Protein AF-A0AAW0LI23-F1 (afdb_monomer_lite)

Foldseek 3Di:
DVVCVVLVVLQLVAQDQPPDADEAEDCDDDDPVCPPPDSSGHHYDYFDDLVPFPLSVLAPAVVLLSLLCVLLCRVVVVDPPDFKDKAADSNEHDPPVVVCVVPVVDDLVDWAKEAADAPDPVRCVVAHRFFHDRNLIIMTRPVNSNVCNVCVSVLCNVPSPDNHNRNSVVSVCVVVVYTYDYDPSRYHPDPPPDPDPPPPDDDDDDDDDDDDDDPPDDDDPPDPDD

Organism: Quercus suber (NCBI:txid58331)

Structure (mmCIF, N/CA/C/O backbone):
data_AF-A0AAW0LI23-F1
#
_entry.id   AF-A0AAW0LI23-F1
#
loop_
_atom_site.group_PDB
_atom_site.id
_atom_site.type_symbol
_atom_site.label_atom_id
_atom_site.label_alt_id
_atom_site.label_comp_id
_atom_site.label_asym_id
_atom_site.label_entity_id
_atom_site.label_seq_id
_atom_site.pdbx_PDB_ins_code
_atom_site.Cartn_x
_atom_site.Cartn_y
_atom_site.Cartn_z
_atom_site.occupancy
_atom_site.B_iso_or_equiv
_atom_site.auth_seq_id
_atom_site.auth_comp_id
_atom_site.auth_asym_id
_atom_site.auth_atom_id
_atom_site.pdbx_PDB_model_num
ATOM 1 N N . MET A 1 1 ? 3.146 11.156 12.472 1.00 83.75 1 MET A N 1
ATOM 2 C CA . MET A 1 1 ? 2.238 11.847 13.425 1.00 83.75 1 MET A CA 1
ATOM 3 C C . MET A 1 1 ? 1.852 13.271 13.032 1.00 83.75 1 MET A C 1
ATOM 5 O O . MET A 1 1 ? 0.697 13.605 13.239 1.00 83.75 1 MET A O 1
ATOM 9 N N . LYS A 1 2 ? 2.737 14.099 12.439 1.00 85.19 2 LYS A N 1
ATOM 10 C CA . LYS A 1 2 ? 2.360 15.461 11.989 1.00 85.19 2 LYS A CA 1
ATOM 11 C C . LYS A 1 2 ? 1.142 15.464 11.045 1.00 85.19 2 LYS A C 1
ATOM 13 O O . LYS A 1 2 ? 0.209 16.220 11.271 1.00 85.19 2 LYS A O 1
ATOM 18 N N . ALA A 1 3 ? 1.137 14.588 10.035 1.00 87.06 3 ALA A N 1
ATOM 19 C CA . ALA A 1 3 ? 0.035 14.475 9.073 1.00 87.06 3 ALA A CA 1
ATOM 20 C C . ALA A 1 3 ? -1.258 13.928 9.706 1.00 87.06 3 ALA A C 1
ATOM 22 O O . ALA A 1 3 ? -2.328 14.498 9.500 1.00 87.06 3 ALA A O 1
ATOM 23 N N . TRP A 1 4 ? -1.142 12.898 10.555 1.00 89.06 4 TRP A N 1
ATOM 24 C CA . TRP A 1 4 ? -2.273 12.250 11.232 1.00 89.06 4 TRP A CA 1
ATOM 25 C C . TRP A 1 4 ? -3.215 13.240 11.928 1.00 89.06 4 TRP A C 1
ATOM 27 O O . TRP A 1 4 ? -4.426 13.149 11.753 1.00 89.06 4 TRP A O 1
ATOM 37 N N . LYS A 1 5 ? -2.669 14.247 12.626 1.00 89.19 5 LYS A N 1
ATOM 38 C CA . LYS A 1 5 ? -3.448 15.308 13.291 1.00 89.19 5 LYS A CA 1
ATOM 39 C C . LYS A 1 5 ? -4.482 15.972 12.376 1.00 89.19 5 LYS A C 1
ATOM 41 O O . LYS A 1 5 ? -5.559 16.340 12.829 1.00 89.19 5 LYS A O 1
ATOM 46 N N . HIS A 1 6 ? -4.141 16.136 11.101 1.00 91.44 6 HIS A N 1
ATOM 47 C CA . HIS A 1 6 ? -4.952 16.848 10.116 1.00 91.44 6 HIS A CA 1
ATOM 48 C C . HIS A 1 6 ? -5.721 15.918 9.176 1.00 91.44 6 HIS A C 1
ATOM 50 O O . HIS A 1 6 ? -6.638 16.374 8.498 1.00 91.44 6 HIS A O 1
ATOM 56 N N . ARG A 1 7 ? -5.332 14.641 9.103 1.00 92.25 7 ARG A N 1
ATOM 57 C CA . ARG A 1 7 ? -5.854 13.681 8.123 1.00 92.25 7 ARG A CA 1
ATOM 58 C C . ARG A 1 7 ? -6.679 12.548 8.731 1.00 92.25 7 ARG A C 1
ATOM 60 O O . ARG A 1 7 ? -7.398 11.874 8.007 1.00 92.25 7 ARG A O 1
ATOM 67 N N . LYS A 1 8 ? -6.667 12.393 10.060 1.00 91.94 8 LYS A N 1
ATOM 68 C CA . LYS A 1 8 ? -7.458 11.392 10.796 1.00 91.94 8 LYS A CA 1
ATOM 69 C C . LYS A 1 8 ? -8.930 11.348 10.372 1.00 91.94 8 LYS A C 1
ATOM 71 O O . LYS A 1 8 ? -9.479 10.262 10.227 1.00 91.94 8 LYS A O 1
ATOM 76 N N . SER A 1 9 ? -9.543 12.504 10.113 1.00 93.06 9 SER A N 1
ATOM 77 C CA . SER A 1 9 ? -10.945 12.589 9.689 1.00 93.06 9 SER A CA 1
ATOM 78 C C . SER A 1 9 ? -11.232 11.893 8.354 1.00 93.06 9 SER A C 1
ATOM 80 O O . SER A 1 9 ? -12.337 11.389 8.185 1.00 93.06 9 SER A O 1
ATOM 82 N N . TYR A 1 10 ? -10.271 11.817 7.424 1.00 94.25 10 TYR A N 1
ATOM 83 C CA . TYR A 1 10 ? -10.453 11.077 6.169 1.00 94.25 10 TYR A CA 1
ATOM 84 C C . TYR A 1 10 ? -10.601 9.582 6.429 1.00 94.25 10 TYR A C 1
ATOM 86 O O . TYR A 1 10 ? -11.489 8.951 5.866 1.00 94.25 10 TYR A O 1
ATOM 94 N N . ILE A 1 11 ? -9.777 9.033 7.322 1.00 94.31 11 ILE A N 1
ATOM 95 C CA . ILE A 1 11 ? -9.836 7.620 7.700 1.00 94.31 11 ILE A CA 1
ATOM 96 C C . ILE A 1 11 ? -11.092 7.327 8.525 1.00 94.31 11 ILE A C 1
ATOM 98 O O . ILE A 1 11 ? -11.794 6.354 8.262 1.00 94.31 11 ILE A O 1
ATOM 102 N N . GLU A 1 12 ? -11.432 8.197 9.478 1.00 93.19 12 GLU A N 1
ATOM 103 C CA . GLU A 1 12 ? -12.649 8.059 10.292 1.00 93.19 12 GLU A CA 1
ATOM 104 C C . GLU A 1 12 ? -13.943 8.175 9.476 1.00 93.19 12 GLU A C 1
ATOM 106 O O . GLU A 1 12 ? -14.973 7.664 9.906 1.00 93.19 12 GLU A O 1
ATOM 111 N N . ALA A 1 13 ? -13.906 8.800 8.294 1.00 94.12 13 ALA A N 1
ATOM 112 C CA . ALA A 1 13 ? -15.078 8.931 7.432 1.00 94.12 13 ALA A CA 1
ATOM 113 C C . ALA A 1 13 ? -15.558 7.596 6.838 1.00 94.12 13 ALA A C 1
ATOM 115 O O . ALA A 1 13 ? -16.728 7.484 6.472 1.00 94.12 13 ALA A O 1
ATOM 116 N N . TRP A 1 14 ? -14.680 6.596 6.717 1.00 95.25 14 TRP A N 1
ATOM 117 C CA . TRP A 1 14 ? -15.024 5.309 6.102 1.00 95.25 14 TRP A CA 1
ATOM 118 C C . TRP A 1 14 ? -14.667 4.087 6.946 1.00 95.25 14 TRP A C 1
ATOM 120 O O . TRP A 1 14 ? -15.222 3.011 6.714 1.00 95.25 14 TRP A O 1
ATOM 130 N N . TRP A 1 15 ? -13.775 4.227 7.927 1.00 96.75 15 TRP A N 1
ATOM 131 C CA . TRP A 1 15 ? -13.471 3.157 8.867 1.00 96.75 15 TRP A CA 1
ATOM 132 C C . TRP A 1 15 ? -14.693 2.835 9.735 1.00 96.75 15 TRP A C 1
ATOM 134 O O . TRP A 1 15 ? -15.290 3.715 10.354 1.00 96.75 15 TRP A O 1
ATOM 144 N N . ARG A 1 16 ? -15.058 1.552 9.808 1.00 96.31 16 ARG A N 1
ATOM 145 C CA . ARG A 1 16 ? -16.218 1.066 10.563 1.00 96.31 16 ARG A CA 1
ATOM 146 C C . ARG A 1 16 ? -15.735 0.041 11.597 1.00 96.31 16 ARG A C 1
ATOM 148 O O . ARG A 1 16 ? -15.441 -1.095 11.216 1.00 96.31 16 ARG A O 1
ATOM 155 N N . PRO A 1 17 ? -15.644 0.391 12.894 1.00 94.19 17 PRO A N 1
ATOM 156 C CA . PRO A 1 17 ? -15.197 -0.540 13.931 1.00 94.19 17 PRO A CA 1
ATOM 157 C C . PRO A 1 17 ? -15.983 -1.856 13.896 1.00 94.19 17 PRO A C 1
ATOM 159 O O . PRO A 1 17 ? -17.198 -1.845 13.720 1.00 94.19 17 PRO A O 1
ATOM 162 N N . ASN A 1 18 ? -15.290 -2.986 14.059 1.00 92.38 18 ASN A N 1
ATOM 163 C CA . ASN A 1 18 ? -15.841 -4.350 13.977 1.00 92.38 18 ASN A CA 1
ATOM 164 C C . ASN A 1 18 ? -16.417 -4.771 12.609 1.00 92.38 18 ASN A C 1
ATOM 166 O O . ASN A 1 18 ? -16.875 -5.902 12.478 1.00 92.38 18 ASN A O 1
ATOM 170 N N . VAL A 1 19 ? -16.383 -3.901 11.595 1.00 95.00 19 VAL A N 1
ATOM 171 C CA . VAL A 1 19 ? -16.842 -4.200 10.228 1.00 95.00 19 VAL A CA 1
ATOM 172 C C . VAL A 1 19 ? -15.660 -4.203 9.263 1.00 95.00 19 VAL A C 1
ATOM 174 O O . VAL A 1 19 ? -15.480 -5.149 8.501 1.00 95.00 19 VAL A O 1
ATOM 177 N N . THR A 1 20 ? -14.824 -3.166 9.303 1.00 95.62 20 THR A N 1
ATOM 178 C CA . THR A 1 20 ? -13.588 -3.091 8.520 1.00 95.62 20 THR A CA 1
ATOM 179 C C . THR A 1 20 ? -12.424 -3.715 9.283 1.00 95.62 20 THR A C 1
ATOM 181 O O . THR A 1 20 ? -12.301 -3.565 10.499 1.00 95.62 20 THR A O 1
ATOM 184 N N . ARG A 1 21 ? -11.527 -4.378 8.548 1.00 95.06 21 ARG A N 1
ATOM 185 C CA . ARG A 1 21 ? -10.260 -4.916 9.055 1.00 95.06 21 ARG A CA 1
ATOM 186 C C . ARG A 1 21 ? -9.110 -4.293 8.276 1.00 95.06 21 ARG A C 1
ATOM 188 O O . ARG A 1 21 ? -9.144 -4.275 7.050 1.00 95.06 21 ARG A O 1
ATOM 195 N N . GLY A 1 22 ? -8.103 -3.799 8.983 1.00 95.38 22 GLY A N 1
ATOM 196 C CA . GLY A 1 22 ? -6.950 -3.139 8.384 1.00 95.38 22 GLY A CA 1
ATOM 197 C C . GLY A 1 22 ? -6.054 -2.510 9.440 1.00 95.38 22 GLY A C 1
ATOM 198 O O . GLY A 1 22 ? -6.350 -2.587 10.633 1.00 95.38 22 GLY A O 1
ATOM 199 N N . TYR A 1 23 ? -4.973 -1.883 8.981 1.00 96.31 23 TYR A N 1
ATOM 200 C CA . TYR A 1 23 ? -3.955 -1.291 9.841 1.00 96.31 23 TYR A CA 1
ATOM 201 C C . TYR A 1 23 ? -3.556 0.091 9.351 1.00 96.31 23 TYR A C 1
ATOM 203 O O . TYR A 1 23 ? -3.442 0.318 8.148 1.00 96.31 23 TYR A O 1
ATOM 211 N N . LEU A 1 24 ? -3.263 0.982 10.294 1.00 95.38 24 LEU A N 1
ATOM 212 C CA . LEU A 1 24 ? -2.539 2.213 10.003 1.00 95.38 24 LEU A CA 1
ATOM 213 C C . LEU A 1 24 ? -1.044 1.984 10.239 1.00 95.38 24 LEU A C 1
ATOM 215 O O . LEU A 1 24 ? -0.615 1.804 11.380 1.00 95.38 24 LEU A O 1
ATOM 219 N N . PHE A 1 25 ? -0.242 2.003 9.180 1.00 95.12 25 PHE A N 1
ATOM 220 C CA . PHE A 1 25 ? 1.209 1.908 9.313 1.00 95.12 25 PHE A CA 1
ATOM 221 C C . PHE A 1 25 ? 1.811 3.280 9.627 1.00 95.12 25 PHE A C 1
ATOM 223 O O . PHE A 1 25 ? 1.549 4.269 8.948 1.00 95.12 25 PHE A O 1
ATOM 230 N N . LEU A 1 26 ? 2.612 3.335 10.687 1.00 93.75 26 LEU A N 1
ATOM 231 C CA . LEU A 1 26 ? 3.264 4.535 11.195 1.00 93.75 26 LEU A CA 1
ATOM 232 C C . LEU A 1 26 ? 4.784 4.365 11.169 1.00 93.75 26 LEU A C 1
ATOM 234 O O . LEU A 1 26 ? 5.306 3.280 11.413 1.00 93.75 26 LEU A O 1
ATOM 238 N N . ASP A 1 27 ? 5.508 5.468 10.985 1.00 90.06 27 ASP A N 1
ATOM 239 C CA . ASP A 1 27 ? 6.979 5.461 11.062 1.00 90.06 27 ASP A CA 1
ATOM 240 C C . ASP A 1 27 ? 7.504 5.222 12.484 1.00 90.06 27 ASP A C 1
ATOM 242 O O . ASP A 1 27 ? 8.640 4.805 12.685 1.00 90.06 27 ASP A O 1
ATOM 246 N N . ARG A 1 28 ? 6.697 5.580 13.485 1.00 90.88 28 ARG A N 1
ATOM 247 C CA . ARG A 1 28 ? 7.041 5.538 14.908 1.00 90.88 28 ARG A CA 1
ATOM 248 C C . ARG A 1 28 ? 5.778 5.405 15.756 1.00 90.88 28 ARG A C 1
ATOM 250 O O . ARG A 1 28 ? 4.699 5.749 15.265 1.00 90.88 28 ARG A O 1
ATOM 257 N N . PRO A 1 29 ? 5.900 4.978 17.025 1.00 92.25 29 PRO A N 1
ATOM 258 C CA . PRO A 1 29 ? 4.768 4.935 17.941 1.00 92.25 29 PRO A CA 1
ATOM 259 C C . PRO A 1 29 ? 4.043 6.292 18.057 1.00 92.25 29 PRO A C 1
ATOM 261 O O . PRO A 1 29 ? 4.687 7.343 17.924 1.00 92.25 29 PRO A O 1
ATOM 264 N N . PRO A 1 30 ? 2.721 6.294 18.322 1.00 92.62 30 PRO A N 1
ATOM 265 C CA . PRO A 1 30 ? 1.969 7.515 18.585 1.00 92.62 30 PRO A CA 1
ATOM 266 C C . PRO A 1 30 ? 2.582 8.328 19.734 1.00 92.62 30 PRO A C 1
ATOM 268 O O . PRO A 1 30 ? 2.933 7.783 20.781 1.00 92.62 30 PRO A O 1
ATOM 271 N N . THR A 1 31 ? 2.696 9.643 19.535 1.00 92.06 31 THR A N 1
ATOM 272 C CA . THR A 1 31 ? 3.121 10.592 20.577 1.00 92.06 31 THR A CA 1
ATOM 273 C C . THR A 1 31 ? 2.082 10.676 21.694 1.00 92.06 31 THR A C 1
ATOM 275 O O . THR A 1 31 ? 0.931 10.309 21.472 1.00 92.06 31 THR A O 1
ATOM 278 N N . GLU A 1 32 ? 2.457 11.212 22.859 1.00 92.19 32 GLU A N 1
ATOM 279 C CA . GLU A 1 32 ? 1.574 11.346 24.036 1.00 92.19 32 GLU A CA 1
ATOM 280 C C . GLU A 1 32 ? 0.218 12.003 23.716 1.00 92.19 32 GLU A C 1
ATOM 282 O O . GLU A 1 32 ? -0.806 11.545 24.205 1.00 92.19 32 GLU A O 1
ATOM 287 N N . GLU A 1 33 ? 0.183 12.990 22.808 1.00 91.06 33 GLU A N 1
ATOM 288 C CA . GLU A 1 33 ? -1.054 13.634 22.312 1.00 91.06 33 GLU A CA 1
ATOM 289 C C . GLU A 1 33 ? -2.096 12.641 21.751 1.00 91.06 33 GLU A C 1
ATOM 291 O O . GLU A 1 33 ? -3.291 12.921 21.772 1.00 91.06 33 GLU A O 1
ATOM 296 N N . PHE A 1 34 ? -1.661 11.486 21.241 1.00 89.56 34 PHE A N 1
ATOM 297 C CA . PHE A 1 34 ? -2.520 10.463 20.636 1.00 89.56 34 PHE A CA 1
ATOM 298 C C . PHE A 1 34 ? -2.647 9.206 21.506 1.00 89.56 34 PHE A C 1
ATOM 300 O O . PHE A 1 34 ? -3.020 8.146 20.994 1.00 89.56 34 PHE A O 1
ATOM 307 N N . GLN A 1 35 ? -2.312 9.302 22.797 1.00 90.75 35 GLN A N 1
ATOM 308 C CA . GLN A 1 35 ? -2.460 8.212 23.756 1.00 90.75 35 GLN A CA 1
ATOM 309 C C . GLN A 1 35 ? -3.611 8.488 24.747 1.00 90.75 35 GLN A C 1
ATOM 311 O O . GLN A 1 35 ? -3.732 9.608 25.241 1.00 90.75 35 GLN A O 1
ATOM 316 N N . PRO A 1 36 ? -4.448 7.480 25.072 1.00 92.31 36 PRO A N 1
ATOM 317 C CA . PRO A 1 36 ? -4.451 6.133 24.500 1.00 92.31 36 PRO A CA 1
ATOM 318 C C . PRO A 1 36 ? -4.956 6.126 23.047 1.00 92.31 36 PRO A C 1
ATOM 320 O O . PRO A 1 36 ? -5.767 6.962 22.650 1.00 92.31 36 PRO A O 1
ATOM 323 N N . TRP A 1 37 ? -4.484 5.159 22.253 1.00 92.94 37 TRP A N 1
ATOM 324 C CA . TRP A 1 37 ? -4.982 4.982 20.889 1.00 92.94 37 TRP A CA 1
ATOM 325 C C . TRP A 1 37 ? -6.471 4.635 20.924 1.00 92.94 37 TRP A C 1
ATOM 327 O O . TRP A 1 37 ? -6.882 3.706 21.622 1.00 92.94 37 TRP A O 1
ATOM 337 N N . LEU A 1 38 ? -7.282 5.390 20.186 1.00 91.56 38 LEU A N 1
ATOM 338 C CA . LEU A 1 38 ? -8.733 5.238 20.221 1.00 91.56 38 LEU A CA 1
ATOM 339 C C . LEU A 1 38 ? -9.143 3.883 19.639 1.00 91.56 38 LEU A C 1
ATOM 341 O O . LEU A 1 38 ? -8.766 3.545 18.520 1.00 91.56 38 LEU A O 1
ATOM 345 N N . SER A 1 39 ? -9.986 3.145 20.363 1.00 90.56 39 SER A N 1
ATOM 346 C CA . SER A 1 39 ? -10.543 1.864 19.901 1.00 90.56 39 SER A CA 1
ATOM 347 C C . SER A 1 39 ? -11.461 2.009 18.683 1.00 90.56 39 SER A C 1
ATOM 349 O O . SER A 1 39 ? -11.720 1.036 17.980 1.00 90.56 39 SER A O 1
ATOM 351 N N . THR A 1 40 ? -11.946 3.225 18.419 1.00 90.81 40 THR A N 1
ATOM 352 C CA . THR A 1 40 ? -12.725 3.569 17.227 1.00 90.81 40 THR A CA 1
ATOM 353 C C . THR A 1 40 ? -11.856 3.824 15.993 1.00 90.81 40 THR A C 1
ATOM 355 O O . THR A 1 40 ? -12.382 3.815 14.886 1.00 90.81 40 THR A O 1
ATOM 358 N N . SER A 1 41 ? -10.546 4.045 16.148 1.00 92.50 41 SER A N 1
ATOM 359 C CA . SER A 1 41 ? -9.598 4.198 15.036 1.00 92.50 41 SER A CA 1
ATOM 360 C C . SER A 1 41 ? -9.026 2.837 14.604 1.00 92.50 41 SER A C 1
ATOM 362 O O . SER A 1 41 ? -8.990 1.908 15.416 1.00 92.50 41 SER A O 1
ATOM 364 N N . PRO A 1 42 ? -8.537 2.691 13.355 1.00 95.00 42 PRO A N 1
ATOM 365 C CA . PRO A 1 42 ? -7.867 1.463 12.935 1.00 95.00 42 PRO A CA 1
ATOM 366 C C . PRO A 1 42 ? -6.682 1.137 13.853 1.00 95.00 42 PRO A C 1
ATOM 368 O O . PRO A 1 42 ? -5.983 2.062 14.278 1.00 95.00 42 PRO A O 1
ATOM 371 N N . PRO A 1 43 ? -6.407 -0.142 14.158 1.00 95.44 43 PRO A N 1
ATOM 372 C CA . PRO A 1 43 ? -5.217 -0.506 14.914 1.00 95.44 43 PRO A CA 1
ATOM 373 C C . PRO A 1 43 ? -3.963 -0.073 14.147 1.00 95.44 43 PRO A C 1
ATOM 375 O O . PRO A 1 43 ? -3.871 -0.255 12.934 1.00 95.44 43 PRO A O 1
ATOM 378 N N . PHE A 1 44 ? -2.978 0.490 14.843 1.00 95.25 44 PHE A N 1
ATOM 379 C CA . PHE A 1 44 ? -1.736 0.905 14.197 1.00 95.25 44 PHE A CA 1
ATOM 380 C C . PHE A 1 44 ? -0.671 -0.200 14.221 1.00 95.25 44 PHE A C 1
ATOM 382 O O . PHE A 1 44 ? -0.688 -1.108 15.062 1.00 95.25 44 PHE A O 1
ATOM 389 N N . ARG A 1 45 ? 0.281 -0.103 13.296 1.00 96.06 45 ARG A N 1
ATOM 390 C CA . ARG A 1 45 ? 1.548 -0.840 13.285 1.00 96.06 45 ARG A CA 1
ATOM 391 C C . ARG A 1 45 ? 2.681 0.148 13.088 1.00 96.06 45 ARG A C 1
ATOM 393 O O . ARG A 1 45 ? 2.509 1.155 12.412 1.00 96.06 45 ARG A O 1
ATOM 400 N N . VAL A 1 46 ? 3.829 -0.124 13.693 1.00 94.81 46 VAL A N 1
ATOM 401 C CA . VAL A 1 46 ? 5.045 0.641 13.412 1.00 94.81 46 VAL A CA 1
ATOM 402 C C . VAL A 1 46 ? 5.830 -0.144 12.378 1.00 94.81 46 VAL A C 1
ATOM 404 O O . VAL A 1 46 ? 6.142 -1.307 12.630 1.00 94.81 46 VAL A O 1
ATOM 407 N N . SER A 1 47 ? 6.095 0.473 11.227 1.00 93.12 47 SER A N 1
ATOM 408 C CA . SER A 1 47 ? 6.836 -0.189 10.152 1.00 93.12 47 SER A CA 1
ATOM 409 C C . SER A 1 47 ? 8.249 -0.536 10.611 1.00 93.12 47 SER A C 1
ATOM 411 O O . SER A 1 47 ? 8.850 0.172 11.428 1.00 93.12 47 SER A O 1
ATOM 413 N N . GLU A 1 48 ? 8.770 -1.646 10.097 1.00 91.19 48 GLU A N 1
ATOM 414 C CA . GLU A 1 48 ? 10.059 -2.179 10.504 1.00 91.19 48 GLU A CA 1
ATOM 415 C C . GLU A 1 48 ? 11.205 -1.166 10.332 1.00 91.19 48 GLU A C 1
ATOM 417 O O . GLU A 1 48 ? 11.207 -0.252 9.498 1.00 91.19 48 GLU A O 1
ATOM 422 N N . ASP A 1 49 ? 12.239 -1.342 11.146 1.00 90.81 49 ASP A N 1
ATOM 423 C CA . ASP A 1 49 ? 13.441 -0.529 11.065 1.00 90.81 49 ASP A CA 1
ATOM 424 C C . ASP A 1 49 ? 14.281 -0.919 9.840 1.00 90.81 49 ASP A C 1
ATOM 426 O O . ASP A 1 49 ? 14.928 -1.969 9.819 1.00 90.81 49 ASP A O 1
ATOM 430 N N . LEU A 1 50 ? 14.284 -0.046 8.827 1.00 90.69 50 LEU A N 1
ATOM 431 C CA . LEU A 1 50 ? 15.024 -0.247 7.583 1.00 90.69 50 LEU A CA 1
ATOM 432 C C . LEU A 1 50 ? 16.533 -0.387 7.788 1.00 90.69 50 LEU A C 1
ATOM 434 O O . LEU A 1 50 ? 17.175 -1.035 6.968 1.00 90.69 50 LEU A O 1
ATOM 438 N N . THR A 1 51 ? 17.103 0.172 8.862 1.00 90.38 51 THR A N 1
ATOM 439 C CA . THR A 1 51 ? 18.555 0.102 9.117 1.00 90.38 51 THR A CA 1
ATOM 440 C C . THR A 1 51 ? 19.053 -1.331 9.316 1.00 90.38 51 THR A C 1
ATOM 442 O O . THR A 1 51 ? 20.237 -1.611 9.146 1.00 90.38 51 THR A O 1
ATOM 445 N N . LYS A 1 52 ? 18.140 -2.258 9.631 1.00 88.56 52 LYS A N 1
ATOM 446 C CA . LYS A 1 52 ? 18.422 -3.685 9.815 1.00 88.56 52 LYS A CA 1
ATOM 447 C C . LYS A 1 52 ? 18.510 -4.454 8.496 1.00 88.56 52 LYS A C 1
ATOM 449 O O . LYS A 1 52 ? 18.921 -5.614 8.495 1.00 88.56 52 LYS A O 1
ATOM 454 N N . LEU A 1 53 ? 18.118 -3.841 7.380 1.00 86.88 53 LEU A N 1
ATOM 455 C CA . LEU A 1 53 ? 18.191 -4.466 6.067 1.00 86.88 53 LEU A CA 1
ATOM 456 C C . LEU A 1 53 ? 19.627 -4.435 5.544 1.00 86.88 53 LEU A C 1
ATOM 458 O O . LEU A 1 53 ? 20.277 -3.393 5.540 1.00 86.88 53 LEU A O 1
ATOM 462 N N . LYS A 1 54 ? 20.102 -5.561 5.004 1.00 88.62 54 LYS A N 1
ATOM 463 C CA . LYS A 1 54 ? 21.442 -5.648 4.391 1.00 88.62 54 LYS A CA 1
ATOM 464 C C . LYS A 1 54 ? 21.629 -4.651 3.243 1.00 88.62 54 LYS A C 1
ATOM 466 O O . LYS A 1 54 ? 22.717 -4.118 3.056 1.00 88.62 54 LYS A O 1
ATOM 471 N N . VAL A 1 55 ? 20.557 -4.385 2.500 1.00 88.44 55 VAL A N 1
ATOM 472 C CA . VAL A 1 55 ? 20.521 -3.438 1.379 1.00 88.44 55 VAL A CA 1
ATOM 473 C C . VAL A 1 55 ? 20.495 -1.971 1.828 1.00 88.44 55 VAL A C 1
ATOM 475 O O . VAL A 1 55 ? 20.737 -1.093 1.008 1.00 88.44 55 VAL A O 1
ATOM 478 N N . PHE A 1 56 ? 20.254 -1.671 3.111 1.00 91.38 56 PHE A N 1
ATOM 479 C CA . PHE A 1 56 ? 20.047 -0.300 3.596 1.00 91.38 56 PHE A CA 1
ATOM 480 C C . PHE A 1 56 ? 21.085 0.727 3.107 1.00 91.38 56 PHE A C 1
ATOM 482 O O . PHE A 1 56 ? 20.664 1.782 2.636 1.00 91.38 56 PHE A O 1
ATOM 489 N N . PRO A 1 57 ? 22.405 0.437 3.090 1.00 92.31 57 PRO A N 1
ATOM 490 C CA . PRO A 1 57 ? 23.405 1.387 2.593 1.00 92.31 57 PRO A CA 1
ATOM 491 C C . PRO A 1 57 ? 23.263 1.766 1.109 1.00 92.31 57 PRO A C 1
ATOM 493 O O . PRO A 1 57 ? 23.838 2.762 0.682 1.00 92.31 57 PRO A O 1
ATOM 496 N N . LYS A 1 58 ? 22.535 0.973 0.310 1.00 90.38 58 LYS A N 1
ATOM 497 C CA . LYS A 1 58 ? 22.285 1.211 -1.122 1.00 90.38 58 LYS A CA 1
ATOM 498 C C . LYS A 1 58 ? 20.975 1.960 -1.388 1.00 90.38 58 LYS A C 1
ATOM 500 O O . LYS A 1 58 ? 20.726 2.345 -2.530 1.00 90.38 58 LYS A O 1
ATOM 505 N N . ILE A 1 59 ? 20.116 2.111 -0.379 1.00 92.06 59 ILE A N 1
ATOM 506 C CA . ILE A 1 59 ? 18.807 2.750 -0.528 1.00 92.06 59 ILE A CA 1
ATOM 507 C C . ILE A 1 59 ? 19.000 4.265 -0.591 1.00 92.06 59 ILE A C 1
ATOM 509 O O . ILE A 1 59 ? 19.398 4.881 0.394 1.00 92.06 59 ILE A O 1
ATOM 513 N N . LEU A 1 60 ? 18.657 4.870 -1.732 1.00 92.50 60 LEU A N 1
ATOM 514 C CA . LEU A 1 60 ? 18.725 6.327 -1.895 1.00 92.50 60 LEU A CA 1
ATOM 515 C C . LEU A 1 60 ? 17.533 7.048 -1.251 1.00 92.50 60 LEU A C 1
ATOM 517 O O . LEU A 1 60 ? 17.671 8.170 -0.779 1.00 92.50 60 LEU A O 1
ATOM 521 N N . TRP A 1 61 ? 16.366 6.395 -1.207 1.00 93.38 61 TRP A N 1
ATOM 522 C CA . TRP A 1 61 ? 15.103 7.007 -0.780 1.00 93.38 61 TRP A CA 1
ATOM 523 C C . TRP A 1 61 ? 14.420 6.192 0.329 1.00 93.38 61 TRP A C 1
ATOM 525 O O . TRP A 1 61 ? 13.402 5.536 0.093 1.00 93.38 61 TRP A O 1
ATOM 535 N N . PRO A 1 62 ? 14.946 6.218 1.568 1.00 91.81 62 PRO A N 1
ATOM 536 C CA . PRO A 1 62 ? 14.484 5.344 2.650 1.00 91.81 62 PRO A CA 1
ATOM 537 C C . PRO A 1 62 ? 13.019 5.567 3.043 1.00 91.81 62 PRO A C 1
ATOM 539 O O . PRO A 1 62 ? 12.351 4.625 3.458 1.00 91.81 62 PRO A O 1
ATOM 542 N N . ILE A 1 63 ? 12.485 6.782 2.888 1.00 91.12 63 ILE A N 1
ATOM 543 C CA . ILE A 1 63 ? 11.064 7.060 3.158 1.00 91.12 63 ILE A CA 1
ATOM 544 C C . ILE A 1 63 ? 10.165 6.290 2.179 1.00 91.12 63 ILE A C 1
ATOM 546 O O . ILE A 1 63 ? 9.189 5.682 2.603 1.00 91.12 63 ILE A O 1
ATOM 550 N N . GLN A 1 64 ? 1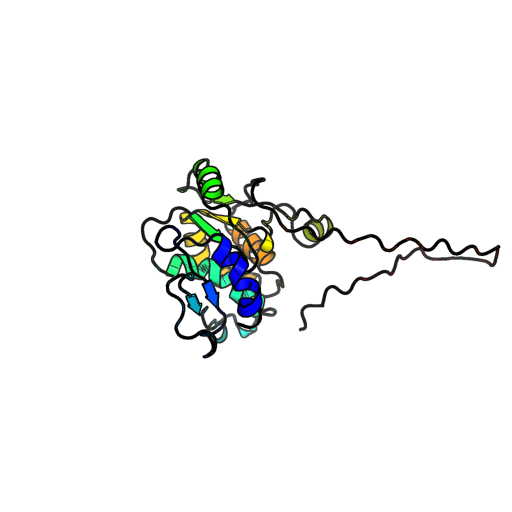0.524 6.254 0.893 1.00 92.31 64 GLN A N 1
ATOM 551 C CA . GLN A 1 64 ? 9.752 5.549 -0.137 1.00 92.31 64 GLN A CA 1
ATOM 552 C C . GLN A 1 64 ? 9.787 4.036 0.093 1.00 92.31 64 GLN A C 1
ATOM 554 O O . GLN A 1 64 ? 8.751 3.378 0.050 1.00 92.31 64 GLN A O 1
ATOM 559 N N . VAL A 1 65 ? 10.958 3.495 0.451 1.00 92.50 65 VAL A N 1
ATOM 560 C CA . VAL A 1 65 ? 11.083 2.076 0.816 1.00 92.50 65 VAL A CA 1
ATOM 561 C C . VAL A 1 65 ? 10.241 1.745 2.044 1.00 92.50 65 VAL A C 1
ATOM 563 O O . VAL A 1 65 ? 9.606 0.698 2.079 1.00 92.50 65 VAL A O 1
ATOM 566 N N . ARG A 1 66 ? 10.186 2.629 3.046 1.00 92.94 66 ARG A N 1
ATOM 567 C CA . ARG A 1 66 ? 9.360 2.404 4.238 1.00 92.94 66 ARG A CA 1
ATOM 568 C C . ARG A 1 66 ? 7.883 2.262 3.879 1.00 92.94 66 ARG A C 1
ATOM 570 O O . ARG A 1 66 ? 7.249 1.326 4.352 1.00 92.94 66 ARG A O 1
ATOM 577 N N . ILE A 1 67 ? 7.359 3.146 3.027 1.00 92.94 67 ILE A N 1
ATOM 578 C CA . ILE A 1 67 ? 5.966 3.079 2.561 1.00 92.94 67 ILE A CA 1
ATOM 579 C C . ILE A 1 67 ? 5.744 1.781 1.774 1.00 92.94 67 ILE A C 1
ATOM 581 O O . ILE A 1 67 ? 4.810 1.045 2.086 1.00 92.94 67 ILE A O 1
ATOM 585 N N . LEU A 1 68 ? 6.648 1.439 0.849 1.00 93.00 68 LEU A N 1
ATOM 586 C CA . LEU A 1 68 ? 6.572 0.205 0.060 1.00 93.00 68 LEU A CA 1
ATOM 587 C C . LEU A 1 68 ? 6.506 -1.035 0.960 1.00 93.00 68 LEU A C 1
ATOM 589 O O . LEU A 1 68 ? 5.699 -1.938 0.739 1.00 93.00 68 LEU A O 1
ATOM 593 N N . ARG A 1 69 ? 7.326 -1.074 2.016 1.00 92.50 69 ARG A N 1
ATOM 594 C CA . ARG A 1 69 ? 7.353 -2.207 2.944 1.00 92.50 69 ARG A CA 1
ATOM 595 C C . ARG A 1 69 ? 6.035 -2.406 3.670 1.00 92.50 69 ARG A C 1
ATOM 597 O O . ARG A 1 69 ? 5.723 -3.550 3.966 1.00 92.50 69 ARG A O 1
ATOM 604 N N . THR A 1 70 ? 5.214 -1.377 3.879 1.00 94.06 70 THR A N 1
ATOM 605 C CA . THR A 1 70 ? 3.889 -1.559 4.506 1.00 94.06 70 THR A CA 1
ATOM 606 C C . THR A 1 70 ? 2.998 -2.527 3.716 1.00 94.06 70 THR A C 1
ATOM 608 O O . THR A 1 70 ? 2.284 -3.333 4.313 1.00 94.06 70 THR A O 1
ATOM 611 N N . ILE A 1 71 ? 3.115 -2.539 2.381 1.00 92.88 71 ILE A N 1
ATOM 612 C CA . ILE A 1 71 ? 2.400 -3.472 1.494 1.00 92.88 71 ILE A CA 1
ATOM 613 C C . ILE A 1 71 ? 2.869 -4.912 1.729 1.00 92.88 71 ILE A C 1
ATOM 615 O O . ILE A 1 71 ? 2.073 -5.846 1.682 1.00 92.88 71 ILE A O 1
ATOM 619 N N . MET A 1 72 ? 4.158 -5.089 2.012 1.00 91.75 72 MET A N 1
ATOM 620 C CA . MET A 1 72 ? 4.805 -6.385 2.233 1.00 91.75 72 MET A CA 1
ATOM 621 C C . MET A 1 72 ? 4.680 -6.861 3.692 1.00 91.75 72 MET A C 1
ATOM 623 O O . MET A 1 72 ? 4.685 -8.059 3.964 1.00 91.75 72 MET A O 1
ATOM 627 N N . GLU A 1 73 ? 4.546 -5.936 4.640 1.00 94.25 73 GLU A N 1
ATOM 628 C CA . GLU A 1 73 ? 4.366 -6.183 6.073 1.00 94.25 73 GLU A CA 1
ATOM 629 C C . GLU A 1 73 ? 2.908 -6.513 6.430 1.00 94.25 73 GLU A C 1
ATOM 631 O O . GLU A 1 73 ? 2.662 -7.220 7.411 1.00 94.25 73 GLU A O 1
ATOM 636 N N . ALA A 1 74 ? 1.935 -6.034 5.646 1.00 95.19 74 ALA A N 1
ATOM 637 C CA . ALA A 1 74 ? 0.518 -6.302 5.879 1.00 95.19 74 ALA A CA 1
ATOM 638 C C . ALA A 1 74 ? 0.169 -7.807 5.825 1.00 95.19 74 ALA A C 1
ATOM 640 O O . ALA A 1 74 ? -0.460 -8.289 6.770 1.00 95.19 74 ALA A O 1
ATOM 641 N N . PRO A 1 75 ? 0.627 -8.601 4.834 1.00 94.25 75 PRO A N 1
ATOM 642 C CA . P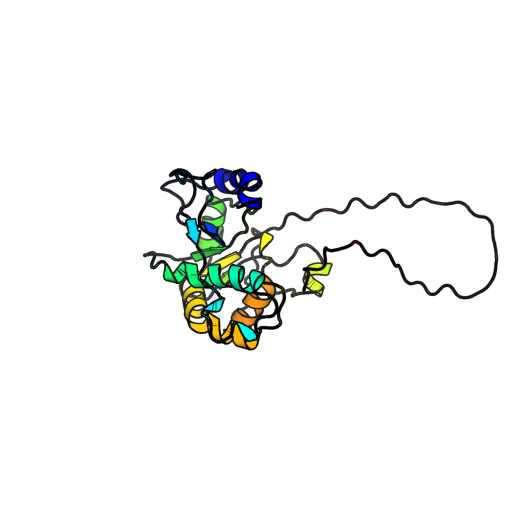RO A 1 75 ? 0.437 -10.053 4.852 1.00 94.25 75 PRO A CA 1
ATOM 643 C C . PRO A 1 75 ? 1.109 -10.750 6.038 1.00 94.25 75 PRO A C 1
ATOM 645 O O . PRO A 1 75 ? 0.573 -11.715 6.582 1.00 94.25 75 PRO A O 1
ATOM 648 N N . ARG A 1 76 ? 2.249 -10.224 6.505 1.00 93.25 76 ARG A N 1
ATOM 649 C CA . ARG A 1 76 ? 2.997 -10.778 7.648 1.00 93.25 76 ARG A CA 1
ATOM 650 C C . ARG A 1 76 ? 2.278 -10.606 8.988 1.00 93.25 76 ARG A C 1
ATOM 652 O O . ARG A 1 76 ? 2.696 -11.214 9.968 1.00 93.25 76 ARG A O 1
ATOM 659 N N . GLN A 1 77 ? 1.186 -9.835 9.042 1.00 94.12 77 GLN A N 1
ATOM 660 C CA . GLN A 1 77 ? 0.342 -9.750 10.239 1.00 94.12 77 GLN A CA 1
ATOM 661 C C . GLN A 1 77 ? -0.397 -11.064 10.545 1.00 94.12 77 GLN A C 1
ATOM 663 O O . GLN A 1 77 ? -0.869 -11.241 11.665 1.00 94.12 77 GLN A O 1
ATOM 668 N N . GLY A 1 78 ? -0.474 -11.998 9.588 1.00 92.31 78 GLY A N 1
ATOM 669 C CA . GLY A 1 78 ? -1.040 -13.330 9.820 1.00 92.31 78 GLY A CA 1
ATOM 670 C C . GLY A 1 78 ? -2.565 -13.349 9.943 1.00 92.31 78 GLY A C 1
ATOM 671 O O . GLY A 1 78 ? -3.128 -14.266 10.545 1.00 92.31 78 GLY A O 1
ATOM 672 N N . ASP A 1 79 ? -3.239 -12.343 9.382 1.00 93.69 79 ASP A N 1
ATOM 673 C CA . ASP A 1 79 ? -4.694 -12.311 9.296 1.00 93.69 79 ASP A CA 1
ATOM 674 C C . ASP A 1 79 ? -5.228 -13.506 8.502 1.00 93.69 79 ASP A C 1
ATOM 676 O O . ASP A 1 79 ? -4.800 -13.780 7.380 1.00 93.69 79 ASP A O 1
ATOM 680 N N . LYS A 1 80 ? -6.209 -14.202 9.079 1.00 94.44 80 LYS A N 1
ATOM 681 C CA . LYS A 1 80 ? -6.847 -15.361 8.450 1.00 94.44 80 LYS A CA 1
ATOM 682 C C . LYS A 1 80 ? -7.937 -14.931 7.473 1.00 94.44 80 LYS A C 1
ATOM 684 O O . LYS A 1 80 ? -8.543 -13.866 7.630 1.00 94.44 80 LYS A O 1
ATOM 689 N N . ASP A 1 81 ? -8.191 -15.776 6.479 1.00 95.31 81 ASP A N 1
ATOM 690 C CA . ASP A 1 81 ? -9.294 -15.621 5.524 1.00 95.31 81 ASP A CA 1
ATOM 691 C C . ASP A 1 81 ? -9.275 -14.270 4.782 1.00 95.31 81 ASP A C 1
ATOM 693 O O . ASP A 1 81 ? -10.307 -13.636 4.547 1.00 95.31 81 ASP A O 1
ATOM 697 N N . VAL A 1 82 ? -8.080 -13.776 4.441 1.00 97.12 82 VAL A N 1
ATOM 698 C CA . VAL A 1 82 ? -7.911 -12.566 3.624 1.00 97.12 82 VAL A CA 1
ATOM 699 C C . VAL A 1 82 ? -7.972 -12.940 2.144 1.00 97.12 82 VAL A C 1
ATOM 701 O O . VAL A 1 82 ? -7.268 -13.835 1.693 1.00 97.12 82 VAL A O 1
ATOM 704 N N . ARG A 1 83 ? -8.804 -12.231 1.373 1.00 97.81 83 ARG A N 1
ATOM 705 C CA . ARG A 1 83 ? -8.894 -12.382 -0.094 1.00 97.81 83 ARG A CA 1
ATOM 706 C C . ARG A 1 83 ? -8.165 -11.272 -0.845 1.00 97.81 83 ARG A C 1
ATOM 708 O O . ARG A 1 83 ? -7.578 -11.516 -1.894 1.00 97.81 83 ARG A O 1
ATOM 715 N N . TRP A 1 84 ? -8.204 -10.066 -0.287 1.00 98.12 84 TRP A N 1
ATOM 716 C CA . TRP A 1 84 ? -7.690 -8.848 -0.896 1.00 98.12 84 TRP A CA 1
ATOM 717 C C . TRP A 1 84 ? -7.006 -7.986 0.162 1.00 98.12 84 TRP A C 1
ATOM 719 O O . TRP A 1 84 ? -7.530 -7.827 1.266 1.00 98.12 84 TRP A O 1
ATOM 729 N N . TYR A 1 85 ? -5.872 -7.402 -0.204 1.00 97.62 85 TYR A N 1
ATOM 730 C CA . TYR A 1 85 ? -5.222 -6.308 0.506 1.00 97.62 85 TYR A CA 1
ATOM 731 C C . TYR A 1 85 ? -5.456 -5.024 -0.274 1.00 97.62 85 TYR A C 1
ATOM 733 O O . TYR A 1 85 ? -5.256 -4.995 -1.484 1.00 97.62 85 TYR A O 1
ATOM 741 N N . VAL A 1 86 ? -5.882 -3.964 0.402 1.00 97.19 86 VAL A N 1
ATOM 742 C CA . VAL A 1 86 ? -6.170 -2.676 -0.233 1.00 97.19 86 VAL A CA 1
ATOM 743 C C . VAL A 1 86 ? -5.267 -1.636 0.404 1.00 97.19 86 VAL A C 1
ATOM 745 O O . VAL A 1 86 ? -5.305 -1.454 1.621 1.00 97.19 86 VAL A O 1
ATOM 748 N N . LYS A 1 87 ? -4.440 -0.985 -0.415 1.00 96.19 87 LYS A N 1
ATOM 749 C CA . LYS A 1 87 ? -3.571 0.119 -0.001 1.00 96.19 87 LYS A CA 1
ATOM 750 C C . LYS A 1 87 ? -4.261 1.433 -0.323 1.00 96.19 87 LYS A C 1
ATOM 752 O O . LYS A 1 87 ? -4.817 1.594 -1.406 1.00 96.19 87 LYS A O 1
ATOM 757 N N . GLY A 1 88 ? -4.188 2.364 0.615 1.00 94.44 88 GLY A N 1
ATOM 758 C CA . GLY A 1 88 ? -4.560 3.760 0.437 1.00 94.44 88 GLY A CA 1
ATOM 759 C C . GLY A 1 88 ? -3.670 4.631 1.314 1.00 94.44 88 GLY A C 1
ATOM 760 O O . GLY A 1 88 ? -3.103 4.150 2.299 1.00 94.44 88 GLY A O 1
ATOM 761 N N . ASP A 1 89 ? -3.544 5.897 0.941 1.00 92.75 89 ASP A N 1
ATOM 762 C CA . ASP A 1 89 ? -2.800 6.890 1.710 1.00 92.75 89 ASP A CA 1
ATOM 763 C C . ASP A 1 89 ? -3.669 7.441 2.861 1.00 92.75 89 ASP A C 1
ATOM 765 O O . ASP A 1 89 ? -4.875 7.187 2.942 1.00 92.75 89 ASP A O 1
ATOM 769 N N . ASP A 1 90 ? -3.079 8.220 3.772 1.00 91.69 90 ASP A N 1
ATOM 770 C CA . ASP A 1 90 ? -3.788 8.768 4.941 1.00 91.69 90 ASP A CA 1
ATOM 771 C C . ASP A 1 90 ? -4.837 9.849 4.598 1.00 91.69 90 ASP A C 1
ATOM 773 O O . ASP A 1 90 ? -5.585 10.291 5.470 1.00 91.69 90 ASP A O 1
ATOM 777 N N . ASP A 1 91 ? -4.924 10.246 3.329 1.00 92.06 91 ASP A N 1
ATOM 778 C CA . ASP A 1 91 ? -5.952 11.106 2.739 1.00 92.06 91 ASP A CA 1
ATOM 779 C C . ASP A 1 91 ? -6.813 10.391 1.674 1.00 92.06 91 ASP A C 1
ATOM 781 O O . ASP A 1 91 ? -7.616 11.034 0.992 1.00 92.06 91 ASP A O 1
ATOM 785 N N . THR A 1 92 ? -6.706 9.062 1.563 1.00 92.81 92 THR A N 1
ATOM 786 C CA . THR A 1 92 ? -7.575 8.242 0.707 1.00 92.81 92 THR A CA 1
ATOM 787 C C . THR A 1 92 ? -8.895 7.921 1.417 1.00 92.81 92 THR A C 1
ATOM 789 O O . THR A 1 92 ? -8.922 7.442 2.554 1.00 92.81 92 THR A O 1
ATOM 792 N N . VAL A 1 93 ? -10.016 8.153 0.727 1.00 93.69 93 VAL A N 1
ATOM 793 C CA . VAL A 1 93 ? -11.365 7.817 1.210 1.00 93.69 93 VAL A CA 1
ATOM 794 C C . VAL A 1 93 ? -11.895 6.615 0.441 1.00 93.69 93 VAL A C 1
ATOM 796 O O . VAL A 1 93 ? -11.929 6.630 -0.787 1.00 93.69 93 VAL A O 1
ATOM 799 N N . VAL A 1 94 ? -12.345 5.590 1.165 1.00 94.31 94 VAL A N 1
ATOM 800 C CA . VAL A 1 94 ? -12.796 4.325 0.575 1.00 94.31 94 VAL A CA 1
ATOM 801 C C . VAL A 1 94 ? -14.310 4.181 0.700 1.00 94.31 94 VAL A C 1
ATOM 803 O O . VAL A 1 94 ? -14.862 4.175 1.798 1.00 94.31 94 VAL A O 1
ATOM 806 N N . MET A 1 95 ? -15.002 3.989 -0.423 1.00 95.62 95 MET A N 1
ATOM 807 C CA . MET A 1 95 ? -16.401 3.548 -0.417 1.00 95.62 95 MET A CA 1
ATOM 808 C C . MET A 1 95 ? -16.434 2.028 -0.229 1.00 95.62 95 MET A C 1
ATOM 810 O O . MET A 1 95 ? -16.403 1.284 -1.204 1.00 95.62 95 MET A O 1
ATOM 814 N N . VAL A 1 96 ? -16.426 1.575 1.030 1.00 96.00 96 VAL A N 1
ATOM 815 C CA . VAL A 1 96 ? -16.192 0.162 1.401 1.00 96.00 96 VAL A CA 1
ATOM 816 C C . VAL A 1 96 ? -17.126 -0.805 0.672 1.00 96.00 96 VAL A C 1
ATOM 818 O O . VAL A 1 96 ? -16.657 -1.801 0.130 1.00 96.00 96 VAL A O 1
ATOM 821 N N . ASP A 1 97 ? -18.422 -0.501 0.621 1.00 96.38 97 ASP A N 1
ATOM 822 C CA . ASP A 1 97 ? -19.413 -1.398 0.016 1.00 96.38 97 ASP A CA 1
ATOM 823 C C . ASP A 1 97 ? -19.181 -1.519 -1.504 1.00 96.38 97 ASP A C 1
ATOM 825 O O . ASP A 1 97 ? -19.067 -2.623 -2.034 1.00 96.38 97 ASP A O 1
ATOM 829 N N . ASN A 1 98 ? -18.949 -0.391 -2.186 1.00 96.44 98 ASN A N 1
ATOM 830 C CA . ASN A 1 98 ? -18.614 -0.362 -3.613 1.00 96.44 98 ASN A CA 1
ATOM 831 C C . ASN A 1 98 ? -17.292 -1.083 -3.911 1.00 96.44 98 ASN A C 1
ATOM 833 O O . ASN A 1 98 ? -17.170 -1.767 -4.925 1.00 96.44 98 ASN A O 1
ATOM 837 N N . LEU A 1 99 ? -16.288 -0.934 -3.043 1.00 96.75 99 LEU A N 1
ATOM 838 C CA . LEU A 1 99 ? -15.008 -1.618 -3.194 1.00 96.75 99 LEU A CA 1
ATOM 839 C C . LEU A 1 99 ? -15.193 -3.138 -3.133 1.00 96.75 99 LEU A C 1
ATOM 841 O O . LEU A 1 99 ? -14.630 -3.855 -3.957 1.00 96.75 99 LEU A O 1
ATOM 845 N N . VAL A 1 100 ? -16.008 -3.635 -2.200 1.00 96.44 100 VAL A N 1
ATOM 846 C CA . VAL A 1 100 ? -16.327 -5.067 -2.107 1.00 96.44 100 VAL A CA 1
ATOM 847 C C . VAL A 1 100 ? -17.030 -5.550 -3.377 1.00 96.44 100 VAL A C 1
ATOM 849 O O . VAL A 1 100 ? -16.648 -6.588 -3.914 1.00 96.44 100 VAL A O 1
ATOM 852 N N . GLU A 1 101 ? -17.997 -4.794 -3.901 1.00 96.88 101 GLU A N 1
ATOM 853 C CA . GLU A 1 101 ? -18.682 -5.124 -5.160 1.00 96.88 101 GLU A CA 1
ATOM 854 C C . GLU A 1 101 ? -17.740 -5.141 -6.370 1.00 96.88 101 GLU A C 1
ATOM 856 O O . GLU A 1 101 ? -17.863 -5.999 -7.246 1.00 96.88 101 GLU A O 1
ATOM 861 N N . VAL A 1 102 ? -16.784 -4.211 -6.434 1.00 96.56 102 VAL A N 1
ATOM 862 C CA . VAL A 1 102 ? -15.753 -4.189 -7.478 1.00 96.56 102 VAL A CA 1
ATOM 863 C C . VAL A 1 102 ? -14.877 -5.435 -7.383 1.00 96.56 102 VAL A C 1
ATOM 865 O O . VAL A 1 102 ? -14.730 -6.153 -8.371 1.00 96.56 102 VAL A O 1
ATOM 868 N N . LEU A 1 103 ? -14.340 -5.730 -6.199 1.00 97.75 103 LEU A N 1
ATOM 869 C CA . LEU A 1 103 ? -13.426 -6.855 -5.996 1.00 97.75 103 LEU A CA 1
ATOM 870 C C . LEU A 1 103 ? -14.114 -8.220 -6.141 1.00 97.75 103 LEU A C 1
ATOM 872 O O . LEU A 1 103 ? -13.465 -9.188 -6.529 1.00 97.75 103 LEU A O 1
ATOM 876 N N . ALA A 1 104 ? -15.426 -8.303 -5.904 1.00 97.25 104 ALA A N 1
ATOM 877 C CA . ALA A 1 104 ? -16.216 -9.520 -6.101 1.00 97.25 104 ALA A CA 1
ATOM 878 C C . ALA A 1 104 ? -16.284 -9.987 -7.567 1.00 97.25 104 ALA A C 1
ATOM 880 O O . ALA A 1 104 ? -16.609 -11.145 -7.824 1.00 97.25 104 ALA A O 1
ATOM 881 N N . LYS A 1 105 ? -15.962 -9.114 -8.531 1.00 97.00 105 LYS A N 1
ATOM 882 C CA . LYS A 1 105 ? -15.932 -9.448 -9.967 1.00 97.00 105 LYS A CA 1
ATOM 883 C C . LYS A 1 105 ? -14.716 -10.287 -10.360 1.00 97.00 105 LYS A C 1
ATOM 885 O O . LYS A 1 105 ? -14.709 -10.869 -11.443 1.00 97.00 105 LYS A O 1
ATOM 890 N N . TYR A 1 106 ? -13.687 -10.322 -9.515 1.00 97.56 106 TYR A N 1
ATOM 891 C CA . TYR A 1 106 ? -12.399 -10.928 -9.824 1.00 97.56 106 TYR A CA 1
ATOM 892 C C . TYR A 1 106 ? -12.176 -12.197 -8.999 1.00 97.56 106 TYR A C 1
ATOM 894 O O . TYR A 1 106 ? -12.539 -12.287 -7.826 1.00 97.56 106 TYR A O 1
ATOM 902 N N . ASP A 1 107 ? -11.529 -13.182 -9.617 1.00 97.94 107 ASP A N 1
ATOM 903 C CA . ASP A 1 107 ? -11.127 -14.414 -8.944 1.00 97.94 107 ASP A CA 1
ATOM 904 C C . ASP A 1 107 ? -9.934 -14.142 -8.016 1.00 97.94 107 ASP A C 1
ATOM 906 O O . ASP A 1 107 ? -8.786 -14.064 -8.455 1.00 97.94 107 ASP A O 1
ATOM 910 N N . HIS A 1 108 ? -10.207 -14.003 -6.719 1.00 97.69 108 HIS A N 1
ATOM 911 C CA . HIS A 1 108 ? -9.205 -13.655 -5.707 1.00 97.69 108 HIS A CA 1
ATOM 912 C C . HIS A 1 108 ? -8.096 -14.711 -5.516 1.00 97.69 108 HIS A C 1
ATOM 914 O O . HIS A 1 108 ? -7.161 -14.478 -4.749 1.00 97.69 108 HIS A O 1
ATOM 920 N N . THR A 1 109 ? -8.205 -15.882 -6.154 1.00 97.75 109 THR A N 1
ATOM 921 C CA . THR A 1 109 ? -7.169 -16.929 -6.139 1.00 97.75 109 THR A CA 1
ATOM 922 C C . THR A 1 109 ? -6.087 -16.709 -7.199 1.00 97.75 109 THR A C 1
ATOM 924 O O . THR A 1 109 ? -5.052 -17.375 -7.175 1.00 97.75 109 THR A O 1
ATOM 927 N N . LYS A 1 110 ? -6.293 -15.753 -8.112 1.00 98.00 110 LYS A N 1
ATOM 928 C CA . LYS A 1 110 ? -5.334 -15.366 -9.152 1.00 98.00 110 LYS A CA 1
ATOM 929 C C . LYS A 1 110 ? -4.558 -14.109 -8.752 1.00 98.00 110 LYS A C 1
ATOM 931 O O . LYS A 1 110 ? -5.083 -13.301 -7.987 1.00 98.00 110 LYS A O 1
ATOM 936 N N . PRO A 1 111 ? -3.336 -13.911 -9.283 1.00 97.44 111 PRO A N 1
ATOM 937 C CA . PRO A 1 111 ? -2.513 -12.752 -8.962 1.00 97.44 111 PRO A CA 1
ATOM 938 C C . PRO A 1 111 ? -3.059 -11.490 -9.642 1.00 97.44 111 PRO A C 1
ATOM 940 O O . PRO A 1 111 ? -2.748 -11.201 -10.795 1.00 97.44 111 PRO A O 1
ATOM 943 N N . TYR A 1 112 ? -3.876 -10.736 -8.916 1.00 98.19 112 TYR A N 1
ATOM 944 C CA . TYR A 1 112 ? -4.459 -9.481 -9.380 1.00 98.19 112 TYR A CA 1
ATOM 945 C C . TYR A 1 112 ? -3.850 -8.277 -8.669 1.00 98.19 112 TYR A C 1
ATOM 947 O O . TYR A 1 112 ? -3.832 -8.228 -7.439 1.00 98.19 112 TYR A O 1
ATOM 955 N N . TYR A 1 113 ? -3.440 -7.290 -9.464 1.00 97.94 113 TYR A N 1
ATOM 956 C CA . TYR A 1 113 ? -3.128 -5.921 -9.058 1.00 97.94 113 TYR A CA 1
ATOM 957 C C . TYR A 1 113 ? -4.153 -4.996 -9.718 1.00 97.94 113 TYR A C 1
ATOM 959 O O . TYR A 1 113 ? -4.119 -4.814 -10.932 1.00 97.94 113 TYR A O 1
ATOM 967 N N . ILE A 1 114 ? -5.111 -4.483 -8.947 1.00 98.19 114 ILE A N 1
ATOM 968 C CA . ILE A 1 114 ? -6.281 -3.746 -9.443 1.00 98.19 114 ILE A CA 1
ATOM 969 C C . ILE A 1 114 ? -6.196 -2.298 -8.983 1.00 98.19 114 ILE A C 1
ATOM 971 O O . ILE A 1 114 ? -6.014 -2.024 -7.800 1.00 98.19 114 ILE A O 1
ATOM 975 N N . GLY A 1 115 ? -6.377 -1.365 -9.905 1.00 96.75 115 GLY A N 1
ATOM 976 C CA . GLY A 1 115 ? -6.368 0.060 -9.608 1.00 96.75 115 GLY A CA 1
ATOM 977 C C . GLY A 1 115 ? -6.569 0.874 -10.874 1.00 96.75 115 GLY A C 1
ATOM 978 O O . GLY A 1 115 ? -6.997 0.349 -11.898 1.00 96.75 115 GLY A O 1
ATOM 979 N N . SER A 1 116 ? -6.211 2.151 -10.834 1.00 94.69 116 SER A N 1
ATOM 980 C CA . SER A 1 116 ? -6.177 2.987 -12.031 1.00 94.69 116 SER A CA 1
ATOM 981 C C . SER A 1 116 ? -4.876 3.768 -12.094 1.00 94.69 116 SER A C 1
ATOM 983 O O . SER A 1 116 ? -4.275 4.095 -11.069 1.00 94.69 116 SER A O 1
ATOM 985 N N . ASN A 1 117 ? -4.449 4.077 -13.313 1.00 92.12 117 ASN A N 1
ATOM 986 C CA . ASN A 1 117 ? -3.314 4.955 -13.526 1.00 92.12 117 ASN A CA 1
ATOM 987 C C . ASN A 1 117 ? -3.668 6.410 -13.200 1.00 92.12 117 ASN A C 1
ATOM 989 O O . ASN A 1 117 ? -4.820 6.784 -12.968 1.00 92.12 117 ASN A O 1
ATOM 993 N N . SER A 1 118 ? -2.645 7.261 -13.197 1.00 89.75 118 SER A N 1
ATOM 994 C CA . SER A 1 118 ? -2.839 8.683 -12.947 1.00 89.75 118 SER A CA 1
ATOM 995 C C . SER A 1 118 ? -3.741 9.334 -14.010 1.00 89.75 118 SER A C 1
ATOM 997 O O . SER A 1 118 ? -3.404 9.424 -15.188 1.00 89.75 118 SER A O 1
ATOM 999 N N . GLU A 1 119 ? -4.848 9.930 -13.576 1.00 87.44 119 GLU A N 1
ATOM 1000 C CA . GLU A 1 119 ? -5.647 10.893 -14.354 1.00 87.44 119 GLU A CA 1
ATOM 1001 C C . GLU A 1 119 ? -4.838 12.115 -14.869 1.00 87.44 119 GLU A C 1
ATOM 1003 O O . GLU A 1 119 ? -5.207 12.729 -15.869 1.00 87.44 119 GLU A O 1
ATOM 1008 N N . GLY A 1 120 ? -3.695 12.451 -14.254 1.00 86.00 120 GLY A N 1
ATOM 1009 C CA . GLY A 1 120 ? -2.761 13.473 -14.738 1.00 86.00 120 GLY A CA 1
ATOM 1010 C C . GLY A 1 120 ? -1.811 12.957 -15.828 1.00 86.00 120 GLY A C 1
ATOM 1011 O O . GLY A 1 120 ? -1.128 11.952 -15.636 1.00 86.00 120 GLY A O 1
ATOM 1012 N N . VAL A 1 121 ? -1.722 13.676 -16.956 1.00 85.56 121 VAL A N 1
ATOM 1013 C CA . VAL A 1 121 ? -0.880 13.303 -18.116 1.00 85.56 121 VAL A CA 1
ATOM 1014 C C . VAL A 1 121 ? 0.612 13.298 -17.779 1.00 85.56 121 VAL A C 1
ATOM 1016 O O . VAL A 1 121 ? 1.297 12.339 -18.119 1.00 85.56 121 VAL A O 1
ATOM 1019 N N . LYS A 1 122 ? 1.105 14.332 -17.081 1.00 86.19 122 LYS A N 1
ATOM 1020 C CA . LYS A 1 122 ? 2.523 14.437 -16.698 1.00 86.19 122 LYS A CA 1
ATOM 1021 C C . LYS A 1 122 ? 2.965 13.241 -15.856 1.00 86.19 122 LYS A C 1
ATOM 1023 O O . LYS A 1 122 ? 3.953 12.607 -16.189 1.00 86.19 122 LYS A O 1
ATOM 1028 N N . SER A 1 123 ? 2.199 12.882 -14.825 1.00 84.38 123 SER A N 1
ATOM 1029 C CA . SER A 1 123 ? 2.550 11.748 -13.963 1.00 84.38 123 SER A CA 1
ATOM 1030 C C . SER A 1 123 ? 2.574 10.422 -14.727 1.00 84.38 123 SER A C 1
ATOM 1032 O O . SER A 1 123 ? 3.418 9.582 -14.452 1.00 84.38 123 SER A O 1
ATOM 1034 N N . LYS A 1 124 ? 1.687 10.225 -15.714 1.00 84.94 124 LYS A N 1
ATOM 1035 C CA . LYS A 1 124 ? 1.748 9.027 -16.568 1.00 84.94 124 LYS A CA 1
ATOM 1036 C C . LYS A 1 124 ? 3.021 8.977 -17.409 1.00 84.94 124 LYS A C 1
ATOM 1038 O O . LYS A 1 124 ? 3.583 7.904 -17.576 1.00 84.94 124 LYS A O 1
ATOM 1043 N N . PHE A 1 125 ? 3.457 10.125 -17.928 1.00 85.44 125 PHE A N 1
ATOM 1044 C CA . PHE A 1 125 ? 4.687 10.231 -18.710 1.00 85.44 125 PHE A CA 1
ATOM 1045 C C . PHE A 1 125 ? 5.942 10.009 -17.856 1.00 85.44 125 PHE A C 1
ATOM 1047 O O . PHE A 1 125 ? 6.854 9.318 -18.293 1.00 85.44 125 PHE A O 1
ATOM 1054 N N . ASP A 1 126 ? 5.973 10.570 -16.645 1.00 84.44 126 ASP A N 1
ATOM 1055 C CA . ASP A 1 126 ? 7.132 10.479 -15.751 1.00 84.44 126 ASP A CA 1
ATOM 1056 C C . ASP A 1 126 ? 7.285 9.090 -15.100 1.00 84.44 126 ASP A C 1
ATOM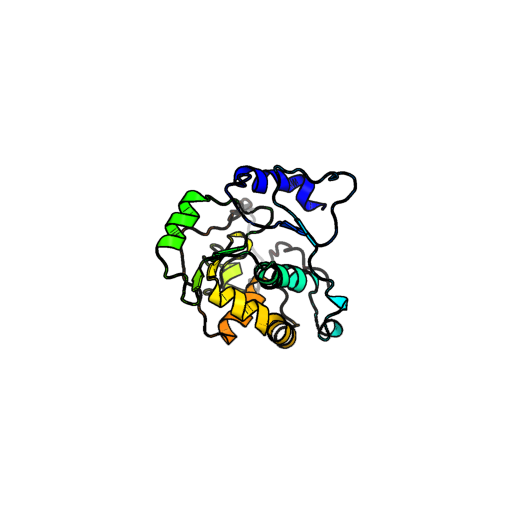 1058 O O . ASP A 1 126 ? 8.403 8.709 -14.759 1.00 84.44 126 ASP A O 1
ATOM 1062 N N . PHE A 1 127 ? 6.185 8.347 -14.908 1.00 85.12 127 PHE A N 1
ATOM 1063 C CA . PHE A 1 127 ? 6.189 7.053 -14.214 1.00 85.12 127 PHE A CA 1
ATOM 1064 C C . PHE A 1 127 ? 5.794 5.890 -15.130 1.00 85.12 127 PHE A C 1
ATOM 1066 O O . PHE A 1 127 ? 6.654 5.187 -15.650 1.00 85.12 127 PHE A O 1
ATOM 1073 N N . SER A 1 128 ? 4.496 5.643 -15.306 1.00 87.62 128 SER A N 1
ATOM 1074 C CA . SER A 1 128 ? 3.992 4.577 -16.172 1.00 87.62 128 SER A CA 1
ATOM 1075 C C . SER A 1 128 ? 2.503 4.768 -16.451 1.00 87.62 128 SER A C 1
ATOM 1077 O O . SER A 1 128 ? 1.755 5.324 -15.639 1.00 87.62 128 SER A O 1
ATOM 1079 N N . PHE A 1 129 ? 2.064 4.279 -17.609 1.00 86.31 129 PHE A N 1
ATOM 1080 C CA . PHE A 1 129 ? 0.649 4.195 -17.965 1.00 86.31 129 PHE A CA 1
ATOM 1081 C C . PHE A 1 129 ? -0.022 2.938 -17.386 1.00 86.31 129 PHE A C 1
ATOM 1083 O O . PHE A 1 129 ? -1.244 2.949 -17.248 1.00 86.31 129 PHE A O 1
ATOM 1090 N N . ASP A 1 130 ? 0.765 1.942 -16.963 1.00 90.88 130 ASP A N 1
ATOM 1091 C CA . ASP A 1 130 ? 0.318 0.630 -16.463 1.00 90.88 130 ASP A CA 1
ATOM 1092 C C . ASP A 1 130 ? 0.663 0.426 -14.970 1.00 90.88 130 ASP A C 1
ATOM 1094 O O . ASP A 1 130 ? 0.920 -0.684 -14.501 1.00 90.88 130 ASP A O 1
ATOM 1098 N N . MET A 1 131 ? 0.701 1.518 -14.205 1.00 93.88 131 MET A N 1
ATOM 1099 C CA . MET A 1 131 ? 0.958 1.540 -12.761 1.00 93.88 131 MET A CA 1
ATOM 1100 C C . MET A 1 131 ? -0.231 2.163 -12.036 1.00 93.88 131 MET A C 1
ATOM 1102 O O . MET A 1 131 ? -0.714 3.216 -12.462 1.00 93.88 131 MET A O 1
ATOM 1106 N N . ALA A 1 132 ? -0.702 1.542 -10.948 1.00 94.25 132 ALA A N 1
ATOM 1107 C CA . ALA A 1 132 ? -1.748 2.159 -10.142 1.00 94.25 132 ALA A CA 1
ATOM 1108 C C . ALA A 1 132 ? -1.175 3.360 -9.391 1.00 94.25 132 ALA A C 1
ATOM 1110 O O . ALA A 1 132 ? -0.058 3.313 -8.881 1.00 94.25 132 ALA A O 1
ATOM 1111 N N . PHE A 1 133 ? -1.945 4.437 -9.318 1.00 88.88 133 PHE A N 1
ATOM 1112 C CA . PHE A 1 133 ? -1.532 5.631 -8.598 1.00 88.88 133 PHE A CA 1
ATOM 1113 C C . PHE A 1 133 ? -1.785 5.469 -7.094 1.00 88.88 133 PHE A C 1
ATOM 1115 O O . PHE A 1 133 ? -2.929 5.274 -6.684 1.00 88.88 133 PHE A O 1
ATOM 1122 N N . GLY A 1 134 ? -0.747 5.597 -6.265 1.00 82.00 134 GLY A N 1
ATOM 1123 C CA . GLY A 1 134 ? -0.801 5.319 -4.828 1.00 82.00 134 GLY A CA 1
ATOM 1124 C C . GLY A 1 134 ? -1.856 6.125 -4.087 1.00 82.00 134 GLY A C 1
ATOM 1125 O O . GLY A 1 134 ? -2.626 5.556 -3.315 1.00 82.00 134 GLY A O 1
ATOM 1126 N N . GLY A 1 135 ? -1.971 7.417 -4.410 1.00 83.62 135 GLY A N 1
ATOM 1127 C CA . GLY A 1 135 ? -2.962 8.314 -3.807 1.00 83.62 135 GLY A CA 1
ATOM 1128 C C . GLY A 1 135 ? -4.411 8.058 -4.240 1.00 83.62 135 GLY A C 1
ATOM 1129 O O . GLY A 1 135 ? -5.326 8.633 -3.659 1.00 83.62 135 GLY A O 1
ATOM 1130 N N . GLY A 1 136 ? -4.638 7.227 -5.265 1.00 89.31 136 GLY A N 1
ATOM 1131 C CA . GLY A 1 136 ? -5.969 6.709 -5.601 1.00 89.31 136 GLY A CA 1
ATOM 1132 C C . GLY A 1 136 ? -6.272 5.357 -4.951 1.00 89.31 136 GLY A C 1
ATOM 1133 O O . GLY A 1 136 ? -7.402 4.876 -5.024 1.00 89.31 136 GLY A O 1
ATOM 1134 N N . GLY A 1 137 ? -5.266 4.761 -4.312 1.00 94.69 137 GLY A N 1
ATOM 1135 C CA . GLY A 1 137 ? -5.293 3.412 -3.783 1.00 94.69 137 GLY A CA 1
ATOM 1136 C C . GLY A 1 137 ? -5.236 2.329 -4.860 1.00 94.69 137 GLY A C 1
ATOM 1137 O O . GLY A 1 137 ? -5.421 2.564 -6.056 1.00 94.69 137 GLY A O 1
ATOM 1138 N N . PHE A 1 138 ? -4.981 1.106 -4.412 1.00 97.06 138 PHE A N 1
ATOM 1139 C CA . PHE A 1 138 ? -5.050 -0.094 -5.242 1.00 97.06 138 PHE A CA 1
ATOM 1140 C C . PHE A 1 138 ? -5.410 -1.309 -4.387 1.00 97.06 138 PHE A C 1
ATOM 1142 O O . PHE A 1 138 ? -5.222 -1.313 -3.168 1.00 97.06 138 PHE A O 1
ATOM 1149 N N . ALA A 1 139 ? -5.892 -2.365 -5.032 1.00 97.94 139 ALA A N 1
ATOM 1150 C CA . ALA A 1 139 ? -6.116 -3.666 -4.425 1.00 97.94 139 ALA A CA 1
ATOM 1151 C C . ALA A 1 139 ? -5.142 -4.709 -4.983 1.00 97.94 139 ALA A C 1
ATOM 1153 O O . ALA A 1 139 ? -4.849 -4.746 -6.175 1.00 97.94 139 ALA A O 1
ATOM 1154 N N . SER A 1 140 ? -4.659 -5.585 -4.113 1.00 97.69 140 SER A N 1
ATOM 1155 C CA . SER A 1 140 ? -3.834 -6.739 -4.443 1.00 97.69 140 SER A CA 1
ATOM 1156 C C . SER A 1 140 ? -4.513 -7.997 -3.920 1.00 97.69 140 SER A C 1
ATOM 1158 O O . SER A 1 140 ? -4.940 -8.051 -2.765 1.00 97.69 140 SER A O 1
ATOM 1160 N N . SER A 1 141 ? -4.643 -9.014 -4.764 1.00 98.25 141 SER A N 1
ATOM 1161 C CA . SER A 1 141 ? -5.122 -10.333 -4.336 1.00 98.25 141 SER A CA 1
ATOM 1162 C C . SER A 1 141 ? -4.187 -10.941 -3.285 1.00 98.25 141 SER A C 1
ATOM 1164 O O . SER A 1 141 ? -2.981 -10.687 -3.303 1.00 98.25 141 SER A O 1
ATOM 1166 N N . TYR A 1 142 ? -4.720 -11.794 -2.413 1.00 97.31 142 TYR A N 1
ATOM 1167 C CA . TYR A 1 142 ? -3.928 -12.513 -1.413 1.00 97.31 142 TYR A CA 1
ATOM 1168 C C . TYR A 1 142 ? -2.662 -13.204 -1.970 1.00 97.31 142 TYR A C 1
ATOM 1170 O O . TYR A 1 142 ? -1.578 -12.887 -1.475 1.00 97.31 142 TYR A O 1
ATOM 1178 N N . PRO A 1 143 ? -2.730 -14.070 -3.008 1.00 96.88 143 PRO A N 1
ATOM 1179 C CA . PRO A 1 143 ? -1.539 -14.756 -3.523 1.00 96.88 143 PRO A CA 1
ATOM 1180 C C . PRO A 1 143 ? -0.483 -13.790 -4.076 1.00 96.88 143 PRO A C 1
ATOM 1182 O O . PRO A 1 143 ? 0.714 -14.040 -3.955 1.00 96.88 143 PRO A O 1
ATOM 1185 N N . LEU A 1 144 ? -0.902 -12.658 -4.652 1.00 97.25 144 LEU A N 1
ATOM 1186 C CA . LEU A 1 144 ? 0.035 -11.637 -5.118 1.00 97.25 144 LEU A CA 1
ATOM 1187 C C . LEU A 1 144 ? 0.726 -10.923 -3.953 1.00 97.25 144 LEU A C 1
ATOM 1189 O O . LEU A 1 144 ? 1.937 -10.717 -3.987 1.00 97.25 144 LEU A O 1
ATOM 1193 N N . ALA A 1 145 ? -0.032 -10.551 -2.923 1.00 96.31 145 ALA A N 1
ATOM 1194 C CA . ALA A 1 145 ? 0.517 -9.900 -1.741 1.00 96.31 145 ALA A CA 1
ATOM 1195 C C . ALA A 1 145 ? 1.504 -10.817 -0.995 1.00 96.31 145 ALA A C 1
ATOM 1197 O O . ALA A 1 145 ? 2.563 -10.360 -0.567 1.00 96.31 145 ALA A O 1
ATOM 1198 N N . GLU A 1 146 ? 1.210 -1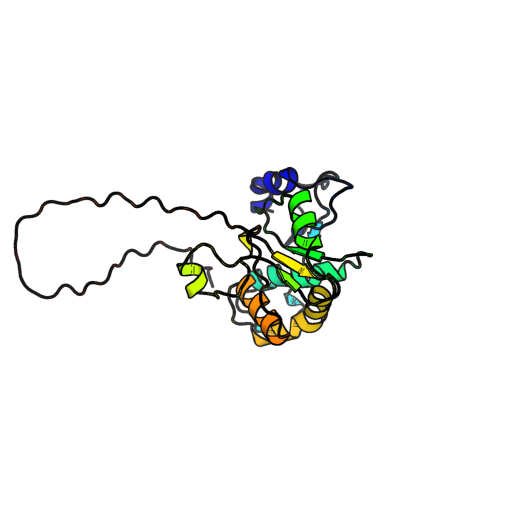2.116 -0.903 1.00 95.06 146 GLU A N 1
ATOM 1199 C CA . GLU A 1 146 ? 2.128 -13.118 -0.353 1.00 95.06 146 GLU A CA 1
ATOM 1200 C C . GLU A 1 146 ? 3.410 -13.241 -1.195 1.00 95.06 146 GLU A C 1
ATOM 1202 O O . GLU A 1 146 ? 4.522 -13.178 -0.661 1.00 95.06 146 GLU A O 1
ATOM 1207 N N . ALA A 1 147 ? 3.283 -13.326 -2.523 1.00 95.19 147 ALA A N 1
ATOM 1208 C CA . ALA A 1 147 ? 4.436 -13.362 -3.420 1.00 95.19 147 ALA A CA 1
ATOM 1209 C C . ALA A 1 147 ? 5.324 -12.110 -3.271 1.00 95.19 147 ALA A C 1
ATOM 1211 O O . ALA A 1 147 ? 6.548 -12.227 -3.188 1.00 95.19 147 ALA A O 1
ATOM 1212 N N . LEU A 1 148 ? 4.727 -10.920 -3.166 1.00 94.88 148 LEU A N 1
ATOM 1213 C CA . LEU A 1 148 ? 5.455 -9.673 -2.906 1.00 94.88 148 LEU A CA 1
ATOM 1214 C C . LEU A 1 148 ? 6.145 -9.678 -1.537 1.00 94.88 148 LEU A C 1
ATOM 1216 O O . LEU A 1 148 ? 7.290 -9.243 -1.428 1.00 94.88 148 LEU A O 1
ATOM 1220 N N . ALA A 1 149 ? 5.487 -10.195 -0.497 1.00 92.94 149 ALA A N 1
ATOM 1221 C CA . ALA A 1 149 ? 6.048 -10.260 0.850 1.00 92.94 149 ALA A CA 1
ATOM 1222 C C . ALA A 1 149 ? 7.273 -11.183 0.950 1.00 92.94 149 ALA A C 1
ATOM 1224 O O . ALA A 1 149 ? 8.129 -10.958 1.808 1.00 92.94 149 ALA A O 1
ATOM 1225 N N . THR A 1 150 ? 7.371 -12.201 0.088 1.00 91.12 150 THR A N 1
ATOM 1226 C CA . THR A 1 150 ? 8.526 -13.117 0.036 1.00 91.12 150 THR A CA 1
ATOM 1227 C C . THR A 1 150 ? 9.682 -12.590 -0.813 1.00 91.12 150 THR A C 1
ATOM 1229 O O . THR A 1 150 ? 10.833 -12.886 -0.505 1.00 91.12 150 THR A O 1
ATOM 1232 N N . LYS A 1 151 ? 9.405 -11.784 -1.847 1.00 88.56 151 LYS A N 1
ATOM 1233 C CA . LYS A 1 151 ? 10.422 -11.242 -2.771 1.00 88.56 151 LYS A CA 1
ATOM 1234 C C . LYS A 1 151 ? 10.767 -9.769 -2.533 1.00 88.56 151 LYS A C 1
ATOM 1236 O O . LYS A 1 151 ? 11.466 -9.160 -3.344 1.00 88.56 151 LYS A O 1
ATOM 1241 N N . SER A 1 152 ? 10.270 -9.191 -1.440 1.00 84.00 152 SER A N 1
ATOM 1242 C CA . SER A 1 152 ? 10.392 -7.765 -1.130 1.00 84.00 152 SER A CA 1
ATOM 1243 C C . SER A 1 152 ? 11.828 -7.266 -1.164 1.00 84.00 152 SER A C 1
ATOM 1245 O O . SER A 1 152 ? 12.126 -6.256 -1.795 1.00 84.00 152 SER A O 1
ATOM 1247 N N . ASP A 1 153 ? 12.715 -7.984 -0.483 1.00 88.56 153 ASP A N 1
ATOM 1248 C CA . ASP A 1 153 ? 14.059 -7.501 -0.190 1.00 88.56 153 ASP A CA 1
ATOM 1249 C C . ASP A 1 153 ? 14.937 -7.557 -1.448 1.00 88.56 153 ASP A C 1
ATOM 1251 O O . ASP A 1 153 ? 15.662 -6.603 -1.726 1.00 88.56 153 ASP A O 1
ATOM 1255 N N . ASP A 1 154 ? 14.770 -8.599 -2.269 1.00 91.31 154 ASP A N 1
ATOM 1256 C CA . ASP A 1 154 ? 15.424 -8.727 -3.575 1.00 91.31 154 ASP A CA 1
ATOM 1257 C C . ASP A 1 154 ? 14.983 -7.612 -4.536 1.00 91.31 154 ASP A C 1
ATOM 1259 O O . ASP A 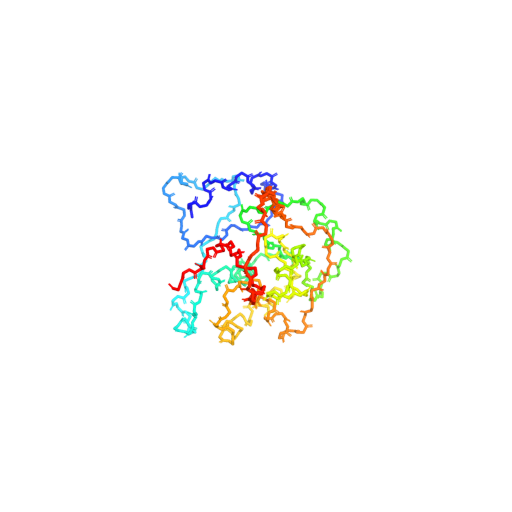1 154 ? 15.805 -7.044 -5.260 1.00 91.31 154 ASP A O 1
ATOM 1263 N N . CYS A 1 155 ? 13.689 -7.267 -4.539 1.00 92.88 155 CYS A N 1
ATOM 1264 C CA . CYS A 1 155 ? 13.182 -6.163 -5.353 1.00 92.88 155 CYS A CA 1
ATOM 1265 C C . CYS A 1 155 ? 13.707 -4.800 -4.863 1.00 92.88 155 CYS A C 1
ATOM 1267 O O . CYS A 1 155 ? 14.102 -3.950 -5.665 1.00 92.88 155 CYS A O 1
ATOM 1269 N N . ILE A 1 156 ? 13.752 -4.580 -3.544 1.00 91.50 156 ILE A N 1
ATOM 1270 C CA . ILE A 1 156 ? 14.320 -3.360 -2.953 1.00 91.50 156 ILE A CA 1
ATOM 1271 C C . ILE A 1 156 ? 15.812 -3.241 -3.292 1.00 91.50 156 ILE A C 1
ATOM 1273 O O . ILE A 1 156 ? 16.302 -2.157 -3.595 1.00 91.50 156 ILE A O 1
ATOM 1277 N N . GLU A 1 157 ? 16.557 -4.341 -3.297 1.00 92.81 157 GLU A N 1
ATOM 1278 C CA . GLU A 1 157 ? 17.959 -4.306 -3.711 1.00 92.81 157 GLU A CA 1
ATOM 1279 C C . GLU A 1 157 ? 18.143 -3.995 -5.190 1.00 92.81 157 GLU A C 1
ATOM 1281 O O . GLU A 1 157 ? 18.991 -3.171 -5.538 1.00 92.81 157 GLU A O 1
ATOM 1286 N N . ARG A 1 158 ? 17.322 -4.584 -6.056 1.00 94.38 158 ARG A N 1
ATOM 1287 C CA . ARG A 1 158 ? 17.410 -4.368 -7.503 1.00 94.38 158 ARG A CA 1
ATOM 1288 C C . ARG A 1 158 ? 17.118 -2.930 -7.914 1.00 94.38 158 ARG A C 1
ATOM 1290 O O . ARG A 1 158 ? 17.781 -2.404 -8.806 1.00 94.38 158 ARG A O 1
ATOM 1297 N N . TYR A 1 159 ? 16.139 -2.304 -7.270 1.00 94.56 159 TYR A N 1
ATOM 1298 C CA . TYR A 1 159 ? 15.647 -0.979 -7.640 1.00 94.56 159 TYR A CA 1
ATOM 1299 C C . TYR A 1 159 ? 15.947 0.089 -6.588 1.00 94.56 159 TYR A C 1
ATOM 1301 O O . TYR A 1 159 ? 15.222 1.074 -6.489 1.00 94.56 159 TYR A O 1
ATOM 1309 N N . SER A 1 160 ? 17.046 -0.059 -5.836 1.00 92.81 160 SER A N 1
ATOM 1310 C CA . SER A 1 160 ? 17.403 0.807 -4.697 1.00 92.81 160 SER A CA 1
ATOM 1311 C C . SER A 1 160 ? 17.530 2.310 -5.019 1.00 92.81 160 SER A C 1
ATOM 1313 O O . SER A 1 160 ? 17.601 3.145 -4.111 1.00 92.81 160 SER A O 1
ATOM 1315 N N . TYR A 1 161 ? 17.563 2.647 -6.311 1.00 90.75 161 TYR A N 1
ATOM 1316 C CA . TYR A 1 161 ? 17.664 3.990 -6.869 1.00 90.75 161 TYR A CA 1
ATOM 1317 C C . TYR A 1 161 ? 16.312 4.662 -7.173 1.00 90.75 161 TYR A C 1
ATOM 1319 O O . TYR A 1 161 ? 16.292 5.873 -7.406 1.00 90.75 161 TYR A O 1
ATOM 1327 N N . ILE A 1 162 ? 15.198 3.919 -7.193 1.00 92.69 162 ILE A N 1
ATOM 1328 C CA . ILE A 1 162 ? 13.869 4.466 -7.498 1.00 92.69 162 ILE A CA 1
ATOM 1329 C C . ILE A 1 162 ? 13.414 5.402 -6.367 1.00 92.69 162 ILE A C 1
ATOM 1331 O O . ILE A 1 162 ? 13.582 5.117 -5.187 1.00 92.69 162 ILE A O 1
ATOM 1335 N N . ASN A 1 163 ? 12.835 6.549 -6.724 1.00 89.94 163 ASN A N 1
ATOM 1336 C CA . ASN A 1 163 ? 12.437 7.603 -5.782 1.00 89.94 163 ASN A CA 1
ATOM 1337 C C . ASN A 1 163 ? 10.919 7.716 -5.563 1.00 89.94 163 ASN A C 1
ATOM 1339 O O . ASN A 1 163 ? 10.451 8.691 -4.978 1.00 89.94 163 ASN A O 1
ATOM 1343 N N . SER A 1 164 ? 10.152 6.738 -6.038 1.00 90.94 164 SER A N 1
ATOM 1344 C CA . SER A 1 164 ? 8.694 6.684 -5.941 1.00 90.94 164 SER A CA 1
ATOM 1345 C C . SER A 1 164 ? 8.268 5.287 -5.510 1.00 90.94 164 SER A C 1
ATOM 1347 O O . SER A 1 164 ? 8.617 4.313 -6.172 1.00 90.94 164 SER A O 1
ATOM 1349 N N . GLU A 1 165 ? 7.519 5.192 -4.411 1.00 93.06 165 GLU A N 1
ATOM 1350 C CA . GLU A 1 165 ? 6.966 3.929 -3.911 1.00 93.06 165 GLU A CA 1
ATOM 1351 C C . GLU A 1 165 ? 6.105 3.208 -4.958 1.00 93.06 165 GLU A C 1
ATOM 1353 O O . GLU A 1 165 ? 6.352 2.036 -5.232 1.00 93.06 165 GLU A O 1
ATOM 1358 N N . ASP A 1 166 ? 5.177 3.918 -5.605 1.00 93.06 166 ASP A N 1
ATOM 1359 C CA . ASP A 1 166 ? 4.307 3.348 -6.641 1.00 93.06 166 ASP A CA 1
ATOM 1360 C C . ASP A 1 166 ? 5.113 2.744 -7.799 1.00 93.06 166 ASP A C 1
ATOM 1362 O O . ASP A 1 166 ? 4.851 1.622 -8.243 1.00 93.06 166 ASP A O 1
ATOM 1366 N N . PHE A 1 167 ? 6.130 3.473 -8.278 1.00 93.25 167 PHE A N 1
ATOM 1367 C CA . PHE A 1 167 ? 6.961 3.017 -9.395 1.00 93.25 167 PHE A CA 1
ATOM 1368 C C . PHE A 1 167 ? 7.851 1.839 -9.008 1.00 93.25 167 PHE A C 1
ATOM 1370 O O . PHE A 1 167 ? 8.128 0.948 -9.817 1.00 93.25 167 PHE A O 1
ATOM 1377 N N . TRP A 1 168 ? 8.248 1.791 -7.742 1.00 93.38 168 TRP A N 1
ATOM 1378 C CA . TRP A 1 168 ? 8.971 0.664 -7.187 1.00 93.38 168 TRP A CA 1
ATOM 1379 C C . TRP A 1 168 ? 8.096 -0.584 -7.121 1.00 93.38 168 TRP A C 1
ATOM 1381 O O . TRP A 1 168 ? 8.497 -1.634 -7.621 1.00 93.38 168 TRP A O 1
ATOM 1391 N N . LEU A 1 169 ? 6.883 -0.467 -6.572 1.00 95.06 169 LEU A N 1
ATOM 1392 C CA . LEU A 1 169 ? 5.912 -1.557 -6.539 1.00 95.06 169 LEU A CA 1
ATOM 1393 C C . LEU A 1 169 ? 5.620 -2.073 -7.951 1.00 95.06 169 LEU A C 1
ATOM 1395 O O . LEU A 1 169 ? 5.640 -3.282 -8.174 1.00 95.06 169 LEU A O 1
ATOM 1399 N N . HIS A 1 170 ? 5.394 -1.169 -8.906 1.00 95.00 170 HIS A N 1
ATOM 1400 C CA . HIS A 1 170 ? 5.191 -1.517 -10.311 1.00 95.00 170 HIS A CA 1
ATOM 1401 C C . HIS A 1 170 ? 6.364 -2.319 -10.882 1.00 95.00 170 HIS A C 1
ATOM 1403 O O . HIS A 1 170 ? 6.144 -3.337 -11.535 1.00 95.00 170 HIS A O 1
ATOM 1409 N N . SER A 1 171 ? 7.601 -1.918 -10.580 1.00 94.69 171 SER A N 1
ATOM 1410 C CA . SER A 1 171 ? 8.800 -2.649 -11.003 1.00 94.69 171 SER A CA 1
ATOM 1411 C C . SER A 1 171 ? 8.849 -4.058 -10.391 1.00 94.69 171 SER A C 1
ATOM 1413 O O . SER A 1 171 ? 9.073 -5.030 -11.109 1.00 94.69 171 SER A O 1
ATOM 1415 N N . CYS A 1 172 ? 8.530 -4.205 -9.097 1.00 95.00 172 CYS A N 1
ATOM 1416 C CA . CYS A 1 172 ? 8.435 -5.523 -8.452 1.00 95.00 172 CYS A CA 1
ATOM 1417 C C . CYS A 1 172 ? 7.343 -6.410 -9.069 1.00 95.00 172 CYS A C 1
ATOM 1419 O O . CYS A 1 172 ? 7.504 -7.624 -9.183 1.00 95.00 172 CYS A O 1
ATOM 1421 N N . LEU A 1 173 ? 6.206 -5.821 -9.439 1.00 95.88 173 LEU A N 1
ATOM 1422 C CA . LEU A 1 173 ? 5.100 -6.534 -10.075 1.00 95.88 173 LEU A CA 1
ATOM 1423 C C . LEU A 1 173 ? 5.454 -6.973 -11.500 1.00 95.88 173 LEU A C 1
ATOM 1425 O O . LEU A 1 173 ? 5.103 -8.086 -11.896 1.00 95.88 173 LEU A O 1
ATOM 1429 N N . ALA A 1 174 ? 6.207 -6.152 -12.234 1.00 94.56 174 ALA A N 1
ATOM 1430 C CA . ALA A 1 174 ? 6.719 -6.499 -13.555 1.00 94.56 174 ALA A CA 1
ATOM 1431 C C . ALA A 1 174 ? 7.655 -7.719 -13.501 1.00 94.56 174 ALA A C 1
ATOM 1433 O O . ALA A 1 174 ? 7.530 -8.615 -14.334 1.00 94.56 174 ALA A O 1
ATOM 1434 N N . ASP A 1 175 ? 8.506 -7.827 -12.474 1.00 94.44 175 ASP A N 1
ATOM 1435 C CA . ASP A 1 175 ? 9.343 -9.018 -12.241 1.00 94.44 175 ASP A CA 1
ATOM 1436 C C . ASP A 1 175 ? 8.530 -10.294 -11.971 1.00 94.44 175 ASP A C 1
ATOM 1438 O O . ASP A 1 175 ? 8.996 -11.411 -12.213 1.00 94.44 175 ASP A O 1
ATOM 1442 N N . LEU A 1 176 ? 7.314 -10.141 -11.444 1.00 94.62 176 LEU A N 1
ATOM 1443 C CA . LEU A 1 176 ? 6.361 -11.230 -11.232 1.00 94.62 176 LEU A CA 1
ATOM 1444 C C . LEU A 1 176 ? 5.493 -11.514 -12.467 1.00 94.62 176 LEU A C 1
ATOM 1446 O O . LEU A 1 176 ? 4.692 -12.447 -12.435 1.00 94.62 176 LEU A O 1
ATOM 1450 N N . GLY A 1 177 ? 5.635 -10.732 -13.543 1.00 95.69 177 GLY A N 1
ATOM 1451 C CA . GLY A 1 177 ? 4.805 -10.835 -14.742 1.00 95.69 177 GLY A CA 1
ATOM 1452 C C . GLY A 1 177 ? 3.354 -10.399 -14.523 1.00 95.69 177 GLY A C 1
ATOM 1453 O O . GLY A 1 177 ? 2.466 -10.855 -15.242 1.00 95.69 177 GLY A O 1
ATOM 1454 N N . VAL A 1 178 ? 3.092 -9.550 -13.523 1.00 96.75 178 VAL A N 1
ATOM 1455 C CA . VAL A 1 178 ? 1.743 -9.089 -13.171 1.00 96.75 178 VAL A CA 1
ATOM 1456 C C . VAL A 1 178 ? 1.535 -7.663 -13.666 1.00 96.75 178 VAL A C 1
ATOM 1458 O O . VAL A 1 178 ? 2.200 -6.733 -13.216 1.00 96.75 178 VAL A O 1
ATOM 1461 N N . ALA A 1 179 ? 0.583 -7.493 -14.580 1.00 96.19 179 ALA A N 1
ATOM 1462 C CA . ALA A 1 179 ? 0.181 -6.189 -15.098 1.00 96.19 179 ALA A CA 1
ATOM 1463 C C . ALA A 1 179 ? -0.956 -5.568 -14.271 1.00 96.19 179 ALA A C 1
ATOM 1465 O O . ALA A 1 179 ? -1.722 -6.269 -13.601 1.00 96.19 179 ALA A O 1
ATOM 1466 N N . LEU A 1 180 ? -1.095 -4.244 -14.363 1.00 97.31 180 LEU A N 1
ATOM 1467 C CA . LEU A 1 180 ? -2.229 -3.528 -13.791 1.00 97.31 180 LEU A CA 1
ATOM 1468 C C . L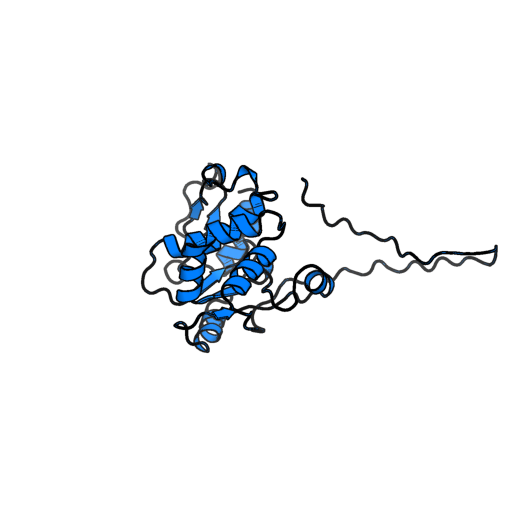EU A 1 180 ? -3.540 -3.955 -14.460 1.00 97.31 180 LEU A C 1
ATOM 1470 O O . LEU A 1 180 ? -3.715 -3.875 -15.673 1.00 97.31 180 LEU A O 1
ATOM 1474 N N . THR A 1 181 ? -4.499 -4.348 -13.635 1.00 97.31 181 THR A N 1
ATOM 1475 C CA . THR A 1 181 ? -5.898 -4.502 -14.016 1.00 97.31 181 THR A CA 1
ATOM 1476 C C . THR A 1 181 ? -6.608 -3.178 -13.766 1.00 97.31 181 THR A C 1
ATOM 1478 O O . THR A 1 181 ? -6.832 -2.787 -12.620 1.00 97.31 181 THR A O 1
ATOM 1481 N N . HIS A 1 182 ? -6.938 -2.472 -14.846 1.00 95.50 182 HIS A N 1
ATOM 1482 C CA . HIS A 1 182 ? -7.591 -1.172 -14.754 1.00 95.50 182 HIS A CA 1
ATOM 1483 C C . HIS A 1 182 ? -9.036 -1.294 -14.269 1.00 95.50 182 HIS A C 1
ATOM 1485 O O . HIS A 1 182 ? -9.873 -1.895 -14.943 1.00 95.50 182 HIS A O 1
ATOM 1491 N N . ASP A 1 183 ? -9.346 -0.627 -13.161 1.00 95.12 183 ASP A N 1
ATOM 1492 C CA . ASP A 1 183 ? -10.708 -0.418 -12.691 1.00 95.12 183 ASP A CA 1
ATOM 1493 C C . ASP A 1 183 ? -10.971 1.075 -12.480 1.00 95.12 183 ASP A C 1
ATOM 1495 O O . ASP A 1 183 ? -10.220 1.784 -11.808 1.00 95.12 183 ASP A O 1
ATOM 1499 N N . LYS A 1 184 ? -12.059 1.562 -13.083 1.00 90.62 184 LYS A N 1
ATOM 1500 C CA . LYS A 1 184 ? -12.423 2.981 -13.068 1.00 90.62 184 LYS A CA 1
ATOM 1501 C C . LYS A 1 184 ? -12.926 3.460 -11.710 1.00 90.62 184 LYS A C 1
ATOM 1503 O O . LYS A 1 184 ? -13.193 4.641 -11.611 1.00 90.62 184 LYS A O 1
ATOM 1508 N N . GLY A 1 185 ? -13.100 2.594 -10.710 1.00 91.88 185 GLY A N 1
ATOM 1509 C CA . GLY A 1 185 ? -13.499 2.995 -9.358 1.00 91.88 185 GLY A CA 1
ATOM 1510 C C . GLY A 1 185 ? -12.372 3.611 -8.522 1.00 91.88 185 GLY A C 1
ATOM 1511 O O . GLY A 1 185 ? -12.650 4.191 -7.473 1.00 91.88 185 GLY A O 1
ATOM 1512 N N . PHE A 1 186 ? -11.117 3.502 -8.969 1.00 94.38 186 PHE A N 1
ATOM 1513 C CA . PHE A 1 186 ? -9.953 4.083 -8.297 1.00 94.38 186 PHE A CA 1
ATOM 1514 C C . PHE A 1 186 ? -9.613 5.437 -8.923 1.00 94.38 186 PHE A C 1
ATOM 1516 O O . PHE A 1 186 ? -9.332 5.524 -10.120 1.00 94.38 186 PHE A O 1
ATOM 1523 N N . HIS A 1 187 ? -9.623 6.493 -8.112 1.00 90.81 187 HIS A N 1
ATOM 1524 C CA . HIS A 1 187 ? -9.462 7.872 -8.572 1.00 90.81 187 HIS A CA 1
ATOM 1525 C C . HIS A 1 187 ? -8.502 8.643 -7.687 1.00 90.81 187 HIS A C 1
ATOM 1527 O O . HIS A 1 187 ? -8.490 8.461 -6.472 1.00 90.81 187 HIS A O 1
ATOM 1533 N N . GLN A 1 188 ? -7.775 9.585 -8.281 1.00 84.94 188 GLN A N 1
ATOM 1534 C CA . GLN A 1 188 ? -7.001 10.554 -7.518 1.00 84.94 188 GLN A CA 1
ATOM 1535 C C . GLN A 1 188 ? -7.737 11.891 -7.464 1.00 84.94 188 GLN A C 1
ATOM 1537 O O . GLN A 1 188 ? -8.476 12.274 -8.369 1.00 84.94 188 GLN A O 1
ATOM 1542 N N . LYS A 1 189 ? -7.482 12.683 -6.424 1.00 71.06 189 LYS A N 1
ATOM 1543 C CA . LYS A 1 189 ? -7.912 14.080 -6.441 1.00 71.06 189 LYS A CA 1
ATOM 1544 C C . LYS A 1 189 ? -7.030 14.862 -7.415 1.00 71.06 189 LYS A C 1
ATOM 1546 O O . LYS A 1 189 ? -5.968 15.357 -7.039 1.00 71.06 189 LYS A O 1
ATOM 1551 N N . VAL A 1 190 ? -7.481 15.036 -8.656 1.00 60.41 190 VAL A N 1
ATOM 1552 C CA . VAL A 1 190 ? -6.806 15.939 -9.595 1.00 60.41 190 VAL A CA 1
ATOM 1553 C C . VAL A 1 190 ? -6.965 17.371 -9.088 1.00 60.41 190 VAL A C 1
ATOM 1555 O O . VAL A 1 190 ? -8.049 17.956 -9.130 1.00 60.41 190 VAL A O 1
ATOM 1558 N N . LYS A 1 191 ? -5.873 17.976 -8.608 1.00 53.78 191 LYS A N 1
ATOM 1559 C CA . LYS A 1 191 ? -5.821 19.433 -8.470 1.00 53.78 191 LYS A CA 1
ATOM 1560 C C . LYS A 1 191 ? -5.881 20.016 -9.880 1.00 53.78 191 LYS A C 1
ATOM 1562 O O . LYS A 1 191 ? -4.887 20.017 -10.600 1.00 53.78 191 LYS A O 1
ATOM 1567 N N . VAL A 1 192 ? -7.048 20.512 -10.280 1.00 48.94 192 VAL A N 1
ATOM 1568 C CA . VAL A 1 192 ? -7.149 21.373 -11.458 1.00 48.94 192 VAL A CA 1
ATOM 1569 C C . VAL A 1 192 ? -6.390 22.650 -11.115 1.00 48.94 192 VAL A C 1
ATOM 1571 O O . VAL A 1 192 ? -6.859 23.464 -10.318 1.00 48.94 192 VAL A O 1
ATOM 1574 N N . PHE A 1 193 ? -5.185 22.809 -11.663 1.00 47.72 193 PHE A N 1
ATOM 1575 C CA . PHE A 1 193 ? -4.470 24.075 -11.577 1.00 47.72 193 PHE A CA 1
ATOM 1576 C C . PHE A 1 193 ? -5.362 25.141 -12.217 1.00 47.72 193 PHE A C 1
ATOM 1578 O O . PHE A 1 193 ? -5.670 25.068 -13.409 1.00 47.72 193 PHE A O 1
ATOM 1585 N N . LYS A 1 194 ? -5.816 26.122 -11.427 1.00 38.56 194 LYS A N 1
ATOM 1586 C CA . LYS A 1 194 ? -6.398 27.337 -11.997 1.00 38.56 194 LYS A CA 1
ATOM 1587 C C . LYS A 1 194 ? -5.320 27.929 -12.898 1.00 38.56 194 LYS A C 1
ATOM 1589 O O . LYS A 1 194 ? -4.249 28.272 -12.402 1.00 38.56 194 LYS A O 1
ATOM 1594 N N . LYS A 1 195 ? -5.581 28.013 -14.207 1.00 43.62 195 LYS A N 1
ATOM 1595 C CA . LYS A 1 195 ? -4.751 28.829 -15.098 1.00 43.62 195 LYS A CA 1
ATOM 1596 C C . LYS A 1 195 ? -4.667 30.217 -14.466 1.00 43.62 195 LYS A C 1
ATOM 1598 O O . LYS A 1 195 ? -5.705 30.813 -14.176 1.00 43.62 195 LYS A O 1
ATOM 1603 N N . SER A 1 196 ? -3.456 30.707 -14.227 1.00 46.88 196 SER A N 1
ATOM 1604 C CA . SER A 1 196 ? -3.243 32.135 -14.026 1.00 46.88 196 SER A CA 1
ATOM 1605 C C . SER A 1 196 ? -3.856 32.873 -15.227 1.00 46.88 196 SER A C 1
ATOM 1607 O O . SER A 1 196 ? -3.768 32.365 -16.353 1.00 46.88 196 SER A O 1
ATOM 1609 N N . PRO A 1 197 ? -4.533 34.018 -15.028 1.00 40.59 197 PRO A N 1
ATOM 1610 C CA . PRO A 1 197 ? -4.987 34.829 -16.148 1.00 40.59 197 PRO A CA 1
ATOM 1611 C C . PRO A 1 197 ? -3.776 35.157 -17.021 1.00 40.59 197 PRO A C 1
ATOM 1613 O O . PRO A 1 197 ? -2.741 35.580 -16.511 1.00 40.59 197 PRO A O 1
ATOM 1616 N N . CYS A 1 198 ? -3.888 34.927 -18.327 1.00 42.88 198 CYS A N 1
ATOM 1617 C CA . CYS A 1 198 ? -2.903 35.439 -19.269 1.00 42.88 198 CYS A CA 1
ATOM 1618 C C . CYS A 1 198 ? -3.038 36.967 -19.238 1.00 42.88 198 CYS A C 1
ATOM 1620 O O . CYS A 1 198 ? -4.029 37.495 -19.741 1.00 42.88 198 CYS A O 1
ATOM 1622 N N . GLU A 1 199 ? -2.102 37.675 -18.611 1.00 38.94 199 GLU A N 1
ATOM 1623 C CA . GLU A 1 199 ? -2.028 39.128 -18.744 1.00 38.94 199 GLU A CA 1
ATOM 1624 C C . GLU A 1 199 ? -1.660 39.450 -20.196 1.00 38.94 199 GLU A C 1
ATOM 1626 O O . GLU A 1 199 ? -0.561 39.165 -20.669 1.00 38.94 199 GLU A O 1
ATOM 1631 N N . THR A 1 200 ? -2.614 39.999 -20.944 1.00 42.94 200 THR A N 1
ATOM 1632 C CA . THR A 1 200 ? -2.363 40.578 -22.263 1.00 42.94 200 THR A CA 1
ATOM 1633 C C . THR A 1 200 ? -1.719 41.947 -22.068 1.00 42.94 200 THR A C 1
ATOM 1635 O O . THR A 1 200 ? -2.420 42.958 -21.982 1.00 42.94 200 THR A O 1
ATOM 1638 N N . GLU A 1 201 ? -0.391 42.000 -21.974 1.00 38.47 201 GLU A N 1
ATOM 1639 C CA . GLU A 1 201 ? 0.325 43.274 -22.005 1.00 38.47 201 GLU A CA 1
ATOM 1640 C C . GLU A 1 201 ? 0.425 43.771 -23.458 1.00 38.47 201 GLU A C 1
ATOM 1642 O O . GLU A 1 201 ? 1.143 43.225 -24.296 1.00 38.47 201 GLU A O 1
ATOM 1647 N N . ASN A 1 202 ? -0.336 44.823 -23.769 1.00 45.50 202 ASN A N 1
ATOM 1648 C CA . ASN A 1 202 ? -0.181 45.619 -24.984 1.00 45.50 202 ASN A CA 1
ATOM 1649 C C . ASN A 1 202 ? 1.231 46.226 -25.035 1.00 45.50 202 ASN A C 1
ATOM 1651 O O . ASN A 1 202 ? 1.527 47.125 -24.249 1.00 45.50 202 ASN A O 1
ATOM 1655 N N . ARG A 1 203 ? 2.066 45.854 -26.015 1.00 40.88 203 ARG A N 1
ATOM 1656 C CA . ARG A 1 203 ? 3.207 46.691 -26.430 1.00 40.88 203 ARG A CA 1
ATOM 1657 C C . ARG A 1 203 ? 3.348 46.771 -27.946 1.00 40.88 203 ARG A C 1
ATOM 1659 O O . ARG A 1 203 ? 3.428 45.767 -28.649 1.00 40.88 203 ARG A O 1
ATOM 1666 N N . GLY A 1 204 ? 3.398 48.011 -28.433 1.00 36.72 204 GLY A N 1
ATOM 1667 C CA . GLY A 1 204 ? 3.811 48.353 -29.788 1.00 36.72 204 GLY A CA 1
ATOM 1668 C C . GLY A 1 204 ? 5.256 47.918 -30.087 1.00 36.72 204 GLY A C 1
ATOM 1669 O O . GLY A 1 204 ? 6.123 47.929 -29.220 1.00 36.72 204 GLY A O 1
ATOM 1670 N N . LYS A 1 205 ? 5.446 47.523 -31.349 1.00 33.34 205 LYS A N 1
ATOM 1671 C CA . LYS A 1 205 ? 6.640 47.051 -32.089 1.00 33.34 205 LYS A CA 1
ATOM 1672 C C . LYS A 1 205 ? 7.916 47.934 -31.969 1.00 33.34 205 LYS A C 1
ATOM 1674 O O . LYS A 1 205 ? 7.799 49.086 -31.568 1.00 33.34 205 LYS A O 1
ATOM 1679 N N . PRO A 1 206 ? 9.060 47.570 -32.610 1.00 54.62 206 PRO A N 1
ATOM 1680 C CA . PRO A 1 206 ? 9.738 46.261 -32.702 1.00 54.62 206 PRO A CA 1
ATOM 1681 C C . PRO A 1 206 ? 11.283 46.376 -32.550 1.00 54.62 206 PRO A C 1
ATOM 1683 O O . PRO A 1 206 ? 11.876 47.339 -33.031 1.00 54.62 206 PRO A O 1
ATOM 1686 N N . LYS A 1 207 ? 11.985 45.354 -32.037 1.00 36.31 207 LYS A N 1
ATOM 1687 C CA . LYS A 1 207 ? 13.419 45.150 -32.352 1.00 36.31 207 LYS A CA 1
ATOM 1688 C C . LYS A 1 207 ? 13.787 43.664 -32.424 1.00 36.31 207 LYS A C 1
ATOM 1690 O O . LYS A 1 207 ? 13.763 42.964 -31.427 1.00 36.31 207 LYS A O 1
ATOM 1695 N N . GLY A 1 208 ? 14.114 43.243 -33.646 1.00 31.88 208 GLY A N 1
ATOM 1696 C CA . GLY A 1 208 ? 15.225 42.363 -34.016 1.00 31.88 208 GLY A CA 1
ATOM 1697 C C . GLY A 1 208 ? 15.578 41.137 -33.166 1.00 31.88 208 GLY A C 1
ATOM 1698 O O . GLY A 1 208 ? 16.309 41.255 -32.195 1.00 31.88 208 GLY A O 1
ATOM 1699 N N . LEU A 1 209 ? 15.254 39.982 -33.757 1.00 32.66 209 LEU A N 1
ATOM 1700 C CA . LEU A 1 209 ? 16.085 38.777 -33.893 1.00 32.66 209 LEU A CA 1
ATOM 1701 C C . LEU A 1 209 ? 16.238 37.813 -32.689 1.00 32.66 209 LEU A C 1
ATOM 1703 O O . LEU A 1 209 ? 16.985 38.056 -31.750 1.00 32.66 209 LEU A O 1
ATOM 1707 N N . LEU A 1 210 ? 15.627 36.631 -32.886 1.00 33.41 210 LEU A N 1
ATOM 1708 C CA . LEU A 1 210 ? 15.861 35.319 -32.253 1.00 33.41 210 LEU A CA 1
ATOM 1709 C C . LEU A 1 210 ? 15.454 35.154 -30.776 1.00 33.41 210 LEU A C 1
ATOM 1711 O O . LEU A 1 210 ? 16.285 34.900 -29.907 1.00 33.41 210 LEU A O 1
ATOM 1715 N N . GLU A 1 211 ? 14.144 35.127 -30.515 1.00 28.19 211 GLU A N 1
ATOM 1716 C CA . GLU A 1 211 ? 13.605 34.452 -29.328 1.00 28.19 211 GLU A CA 1
ATOM 1717 C C . GLU A 1 211 ? 13.553 32.938 -29.566 1.00 28.19 211 GLU A C 1
ATOM 1719 O O . GLU A 1 211 ? 12.743 32.419 -30.337 1.00 28.19 211 GLU A O 1
ATOM 1724 N N . LYS A 1 212 ? 14.431 32.208 -28.873 1.00 29.55 212 LYS A N 1
ATOM 1725 C CA . LYS A 1 212 ? 14.207 30.795 -28.579 1.00 29.55 212 LYS A CA 1
ATOM 1726 C C . LYS A 1 212 ? 12.957 30.711 -27.707 1.00 29.55 212 LYS A C 1
ATOM 1728 O O . LYS A 1 212 ? 12.977 31.131 -26.555 1.00 29.55 212 LYS A O 1
ATOM 1733 N N . SER A 1 213 ? 11.888 30.141 -28.248 1.00 33.03 213 SER A N 1
ATOM 1734 C CA . SER A 1 213 ? 10.751 29.682 -27.462 1.00 33.03 213 SER A CA 1
ATOM 1735 C C . SER A 1 213 ? 11.227 28.601 -26.488 1.00 33.03 213 SER A C 1
ATOM 1737 O O . SER A 1 213 ? 11.416 27.445 -26.866 1.00 33.03 213 SER A O 1
ATOM 1739 N N . ALA A 1 214 ? 11.431 28.972 -25.232 1.00 29.14 214 ALA A N 1
ATOM 1740 C CA . ALA A 1 214 ? 11.481 28.039 -24.123 1.00 29.14 214 ALA A CA 1
ATOM 1741 C C . ALA A 1 214 ? 10.588 28.624 -23.033 1.00 29.14 214 ALA A C 1
ATOM 1743 O O . ALA A 1 214 ? 10.952 29.572 -22.346 1.00 29.14 214 ALA A O 1
ATOM 1744 N N . LEU A 1 215 ? 9.379 28.073 -22.944 1.00 27.78 215 LEU A N 1
ATOM 1745 C CA . LEU A 1 215 ? 8.444 28.255 -21.843 1.00 27.78 215 LEU A CA 1
ATOM 1746 C C . LEU A 1 215 ? 9.129 27.823 -20.540 1.00 27.78 215 LEU A C 1
ATOM 1748 O O . LEU A 1 215 ? 9.028 26.674 -20.120 1.00 27.78 215 LEU A O 1
ATOM 1752 N N . THR A 1 216 ? 9.848 28.736 -19.897 1.00 32.66 216 THR A N 1
ATOM 1753 C CA . THR A 1 216 ? 10.244 28.592 -18.500 1.00 32.66 216 THR A CA 1
ATOM 1754 C C . THR A 1 216 ? 9.123 29.147 -17.637 1.00 32.66 216 THR A C 1
ATOM 1756 O O . THR A 1 216 ? 9.123 30.311 -17.253 1.00 32.66 216 THR A O 1
ATOM 1759 N N . SER A 1 217 ? 8.160 28.291 -17.324 1.00 29.38 217 SER A N 1
ATOM 1760 C CA . SER A 1 217 ? 7.399 28.405 -16.085 1.00 29.38 217 SER A CA 1
ATOM 1761 C C . SER A 1 217 ? 7.494 27.053 -15.393 1.00 29.38 217 SER A C 1
ATOM 1763 O O . SER A 1 217 ? 6.673 26.167 -15.626 1.00 29.38 217 SER A O 1
ATOM 1765 N N . GLN A 1 218 ? 8.560 26.867 -14.614 1.00 28.17 218 GLN A N 1
ATOM 1766 C CA . GLN A 1 218 ? 8.601 25.819 -13.603 1.00 28.17 218 GLN A CA 1
ATOM 1767 C C . GLN A 1 218 ? 7.598 26.184 -12.505 1.00 28.17 218 GLN A C 1
ATOM 1769 O O . GLN A 1 218 ? 7.702 27.274 -11.944 1.00 28.17 218 GLN A O 1
ATOM 1774 N N . PRO A 1 219 ? 6.662 25.300 -12.144 1.00 31.39 219 PRO A N 1
ATOM 1775 C CA . PRO A 1 219 ? 6.187 25.223 -10.781 1.00 31.39 219 PRO A CA 1
ATOM 1776 C C . PRO A 1 219 ? 7.132 24.286 -10.031 1.00 31.39 219 PRO A C 1
ATOM 1778 O O . PRO A 1 219 ? 7.345 23.146 -10.455 1.00 31.39 219 PRO A O 1
ATOM 1781 N N . GLU A 1 220 ? 7.689 24.781 -8.930 1.00 28.06 220 GLU A N 1
ATOM 1782 C CA . GLU A 1 220 ? 8.302 23.981 -7.875 1.00 28.06 220 GLU A CA 1
ATOM 1783 C C . GLU A 1 220 ? 7.344 22.841 -7.497 1.00 28.06 220 GLU A C 1
ATOM 1785 O O . GLU A 1 220 ? 6.392 23.001 -6.736 1.00 28.06 220 GLU A O 1
ATOM 1790 N N . TYR A 1 221 ? 7.574 21.661 -8.069 1.00 30.14 221 TYR A N 1
ATOM 1791 C CA . TYR A 1 221 ? 7.412 20.458 -7.280 1.00 30.14 221 TYR A CA 1
ATOM 1792 C C . TYR A 1 221 ? 8.555 20.528 -6.291 1.00 30.14 221 TYR A C 1
ATOM 1794 O O . TYR A 1 221 ? 9.706 20.525 -6.731 1.00 30.14 221 TYR A O 1
ATOM 1802 N N . ASP A 1 222 ? 8.227 20.651 -5.005 1.00 27.88 222 ASP A N 1
ATOM 1803 C CA . ASP A 1 222 ? 9.166 20.414 -3.919 1.00 27.88 222 ASP A CA 1
ATOM 1804 C C . ASP A 1 222 ? 9.999 19.197 -4.306 1.00 27.88 222 ASP A C 1
ATOM 1806 O O . ASP A 1 222 ? 9.519 18.060 -4.361 1.00 27.88 222 ASP A O 1
ATOM 1810 N N . ALA A 1 223 ? 11.237 19.485 -4.702 1.00 29.62 223 ALA A N 1
ATOM 1811 C CA . ALA A 1 223 ? 12.243 18.486 -4.922 1.00 29.62 223 ALA A CA 1
ATOM 1812 C C . ALA A 1 223 ? 12.307 17.726 -3.607 1.00 29.62 223 ALA A C 1
ATOM 1814 O O . ALA A 1 223 ? 12.634 18.322 -2.582 1.00 29.62 223 ALA A O 1
ATOM 1815 N N . TRP A 1 224 ? 11.939 16.446 -3.622 1.00 34.12 224 TRP A N 1
ATOM 1816 C CA . TRP A 1 224 ? 12.215 15.550 -2.511 1.00 34.12 224 TRP A CA 1
ATOM 1817 C C . TRP A 1 224 ? 13.698 15.735 -2.166 1.00 34.12 224 TRP A C 1
ATOM 1819 O O . TRP A 1 224 ? 14.545 15.443 -3.019 1.00 34.12 224 TRP A O 1
ATOM 1829 N N . PRO A 1 225 ? 14.031 16.344 -1.012 1.00 29.78 225 PRO A N 1
ATOM 1830 C CA . PRO A 1 225 ? 15.407 16.705 -0.747 1.00 29.78 225 PRO A CA 1
ATOM 1831 C C . PRO A 1 225 ? 16.222 15.422 -0.574 1.00 29.78 225 PRO A C 1
ATOM 1833 O O . PRO A 1 225 ? 15.745 14.454 0.021 1.00 29.78 225 PRO A O 1
ATOM 1836 N N . ARG A 1 226 ? 17.417 15.444 -1.171 1.00 31.92 226 ARG A N 1
ATOM 1837 C CA . ARG A 1 226 ? 18.474 14.435 -1.030 1.00 31.92 226 ARG A CA 1
ATOM 1838 C C . ARG A 1 226 ? 18.836 14.185 0.429 1.00 31.92 226 ARG A C 1
ATOM 1840 O O . ARG A 1 226 ? 18.792 15.165 1.206 1.00 31.92 226 ARG A O 1
#

Radius of gyration: 21.13 Å; chains: 1; bounding box: 43×65×58 Å

pLDDT: mean 83.74, std 21.25, range [27.78, 98.25]

Sequence (226 aa):
MKAWKHRKSYIEAWWRPNVTRGYLFLDRPPTEEFQPWLSTSPPFRVSEDLTKLKVFPKILWPIQVRILRTIMEAPRQGDKDVRWYVKGDDDTVVMVDNLVEVLAKYDHTKPYYIGSNSEGVKSKFDFSFDMAFGGGGFASSYPLAEALATKSDDCIERYSYINSEDFWLHSCLADLGVALTHDKGFHQKVKVFKKSPCETENRGKPKGLLEKSALTSQPEYDAWPR

Secondary structure (DSSP, 8-state):
-TTHHHHHHHHHTT--TTT----EEESSPPPGGG-SPPTTSPPEEEPP-GGGSTTGGG-S-HHHHHHHHHHHHTGGG--SS--EEEE--TT----HHHHHHHHTTS-TTS--EEE---SSHHHHHHT-SSS--GGG-EEEEHHHHHHHHHHHHHHHHHTTT---HHHHHHHHHHHTTPPEEE-TT--------PPPP-----------S-----------------

InterPro domains:
  IPR006740 Protein of unknown function DUF604 [PF04646] (126-188)